Protein AF-A0A8X8APH8-F1 (afdb_monomer)

Sequence (290 aa):
MFNSGGEIKEVQYDSSTTAGYNNYQFVPSSMMKMSTVAASVGSEIKDGLRLLVKRGPKAQKLVGIWLFGSAAWVFSMVIPGGATRLTRSGLSMTDWKFTGGLPPLSDEDWLIEFEKYKQSPEYKILFIGWDNRMRGRGLGIMFALPFSYFLRKRYITVGLGAKLCGLFALGAGQASEYAQPRASPYRFAAHLTSAFVIYSGLFWTALSVVMPEPPTESLAWVRGVAKVKKLALRLDHRILAITSLTSIGALWWFTRKLDIHPAVRSMIGATVGMATLQVIVLIHGGSLHN

Organism: Populus tomentosa (NCBI:txid118781)

Structure (mmCIF, N/CA/C/O backbone):
data_AF-A0A8X8APH8-F1
#
_entry.id   AF-A0A8X8APH8-F1
#
loop_
_atom_site.group_PDB
_atom_site.id
_atom_site.type_symbol
_atom_site.label_atom_id
_atom_site.label_alt_id
_atom_site.label_comp_id
_atom_site.label_asym_id
_atom_site.label_entity_id
_atom_site.label_seq_id
_atom_site.pdbx_PDB_ins_code
_atom_site.Cartn_x
_atom_site.Cartn_y
_atom_site.Cartn_z
_atom_site.occupancy
_atom_site.B_iso_or_equiv
_atom_site.auth_seq_id
_atom_site.auth_comp_id
_atom_site.auth_asym_id
_atom_site.auth_atom_id
_atom_site.pdbx_PDB_model_num
ATOM 1 N N . MET A 1 1 ? -79.452 54.497 51.884 1.00 34.62 1 MET A N 1
ATOM 2 C CA . MET A 1 1 ? -79.625 54.173 50.452 1.00 34.62 1 MET A CA 1
ATOM 3 C C . MET A 1 1 ? -78.700 55.090 49.667 1.00 34.62 1 MET A C 1
ATOM 5 O O . MET A 1 1 ? -78.810 56.288 49.855 1.00 34.62 1 MET A O 1
ATOM 9 N N . PHE A 1 2 ? -77.775 54.501 48.902 1.00 33.50 2 PHE A N 1
ATOM 10 C CA . PHE A 1 2 ? -76.839 55.111 47.940 1.00 33.50 2 PHE A CA 1
ATOM 11 C C . PHE A 1 2 ? -76.008 56.322 48.404 1.00 33.50 2 PHE A C 1
ATOM 13 O O . PHE A 1 2 ? -76.467 57.456 48.413 1.00 33.50 2 PHE A O 1
ATOM 20 N N . ASN A 1 3 ? -74.733 56.064 48.709 1.00 29.53 3 ASN A N 1
ATOM 21 C CA . ASN A 1 3 ? -73.692 57.080 48.816 1.00 29.53 3 ASN A CA 1
ATOM 22 C C . ASN A 1 3 ? -72.511 56.659 47.936 1.00 29.53 3 ASN A C 1
ATOM 24 O O . ASN A 1 3 ? -71.911 55.622 48.201 1.00 29.53 3 ASN A O 1
ATOM 28 N N . SER A 1 4 ? -72.199 57.455 46.918 1.00 37.31 4 SER A N 1
ATOM 29 C CA . SER A 1 4 ? -70.823 57.852 46.597 1.00 37.31 4 SER A CA 1
ATOM 30 C C . SER A 1 4 ? -70.871 58.845 45.440 1.00 37.31 4 SER A C 1
ATOM 32 O O . SER A 1 4 ? -71.150 58.473 44.299 1.00 37.31 4 SER A O 1
ATOM 34 N N . GLY A 1 5 ? -70.648 60.116 45.774 1.00 37.34 5 GLY A N 1
ATOM 35 C CA . GLY A 1 5 ? -70.531 61.213 44.825 1.00 37.34 5 GLY A CA 1
ATOM 36 C C . GLY A 1 5 ? -69.345 61.029 43.884 1.00 37.34 5 GLY A C 1
ATOM 37 O O . GLY A 1 5 ? -68.276 60.567 44.282 1.00 37.34 5 GLY A O 1
ATOM 38 N N . GLY A 1 6 ? -69.563 61.395 42.626 1.00 36.97 6 GLY A N 1
ATOM 39 C CA . GLY A 1 6 ? -68.503 61.576 41.652 1.00 36.97 6 GLY A CA 1
ATOM 40 C C . GLY A 1 6 ? -68.126 63.048 41.565 1.00 36.97 6 GLY A C 1
ATOM 41 O O . GLY A 1 6 ? -68.999 63.878 41.341 1.00 36.97 6 GLY A O 1
ATOM 42 N N . GLU A 1 7 ? -66.831 63.341 41.673 1.00 34.19 7 GLU A N 1
ATOM 43 C CA . GLU A 1 7 ? -66.198 64.377 40.861 1.00 34.19 7 GLU A CA 1
ATOM 44 C C . GLU A 1 7 ? -64.702 64.057 40.638 1.00 34.19 7 GLU A C 1
ATOM 46 O O . GLU A 1 7 ? -63.960 63.685 41.543 1.00 34.19 7 GLU A O 1
ATOM 51 N N . ILE A 1 8 ? -64.348 64.142 39.358 1.00 43.09 8 ILE A N 1
ATOM 52 C CA . ILE A 1 8 ? -63.097 63.990 38.594 1.00 43.09 8 ILE A CA 1
ATOM 53 C C . ILE A 1 8 ? -61.834 64.663 39.165 1.00 43.09 8 ILE A C 1
ATOM 55 O O . ILE A 1 8 ? -61.969 65.770 39.663 1.00 43.09 8 ILE A O 1
ATOM 59 N N . LYS A 1 9 ? -60.623 64.086 38.935 1.00 34.03 9 LYS A N 1
ATOM 60 C CA . LYS A 1 9 ? -59.414 64.754 38.352 1.00 34.03 9 LYS A CA 1
ATOM 61 C C . LYS A 1 9 ? -58.365 63.765 37.778 1.00 34.03 9 LYS A C 1
ATOM 63 O O . LYS A 1 9 ? -57.998 62.798 38.429 1.00 34.03 9 LYS A O 1
ATOM 68 N N . GLU A 1 10 ? -57.942 64.082 36.547 1.00 33.34 10 GLU A N 1
ATOM 69 C CA . GLU A 1 10 ? -56.739 63.753 35.742 1.00 33.34 10 GLU A CA 1
ATOM 70 C C . GLU A 1 10 ? -55.891 62.489 36.002 1.00 33.34 10 GLU A C 1
ATOM 72 O O . GLU A 1 10 ? -55.256 62.337 37.041 1.00 33.34 10 GLU A O 1
ATOM 77 N N . VAL A 1 11 ? -55.720 61.677 34.946 1.00 41.03 11 VAL A N 1
ATOM 78 C CA . VAL A 1 11 ? -54.613 60.714 34.810 1.00 41.03 11 VAL A CA 1
ATOM 79 C C . VAL A 1 11 ? -53.738 61.137 33.626 1.00 41.03 11 VAL A C 1
ATOM 81 O O . VAL A 1 11 ? -54.198 61.213 32.487 1.00 41.03 11 VAL A O 1
ATOM 84 N N . GLN A 1 12 ? -52.480 61.447 33.934 1.00 33.56 12 GLN A N 1
ATOM 85 C CA . GLN A 1 12 ? -51.395 61.768 33.006 1.00 33.56 12 GLN A CA 1
ATOM 86 C C . GLN A 1 12 ? -50.903 60.518 32.248 1.00 33.56 12 GLN A C 1
ATOM 88 O O . GLN A 1 12 ? -50.913 59.411 32.782 1.00 33.56 12 GLN A O 1
ATOM 93 N N . TYR A 1 13 ? -50.463 60.724 31.004 1.00 38.50 13 TYR A N 1
ATOM 94 C CA . TYR A 1 13 ? -49.879 59.726 30.097 1.00 38.50 13 TYR A CA 1
ATOM 95 C C . TYR A 1 13 ? -48.492 59.241 30.562 1.00 38.50 13 TYR A C 1
ATOM 97 O O . TYR A 1 13 ? -47.654 60.069 30.908 1.00 38.50 13 TYR A O 1
ATOM 105 N N . ASP A 1 14 ? -48.197 57.942 30.415 1.00 36.31 14 ASP A N 1
ATOM 106 C CA . ASP A 1 14 ? -46.830 57.460 30.150 1.00 36.31 14 ASP A CA 1
ATOM 107 C C . ASP A 1 14 ? -46.840 56.210 29.241 1.00 36.31 14 ASP A C 1
ATOM 109 O O . ASP A 1 14 ? -47.821 55.483 29.099 1.00 36.31 14 ASP A O 1
ATOM 113 N N . SER A 1 15 ? -45.724 56.079 28.551 1.00 39.44 15 SER A N 1
ATOM 114 C CA . SER A 1 15 ? -45.388 55.573 27.239 1.00 39.44 15 SER A CA 1
ATOM 115 C C . SER A 1 15 ? -45.145 54.062 27.129 1.00 39.44 15 SER A C 1
ATOM 117 O O . SER A 1 15 ? -44.871 53.361 28.095 1.00 39.44 15 SER A O 1
ATOM 119 N N . SER A 1 16 ? -45.136 53.600 25.871 1.00 35.19 16 SER A N 1
ATOM 120 C CA . SER A 1 16 ? -44.551 52.343 25.367 1.00 35.19 16 SER A CA 1
ATOM 121 C C . SER A 1 16 ? -45.419 51.071 25.385 1.00 35.19 16 SER A C 1
ATOM 123 O O . SER A 1 16 ? -45.235 50.127 26.143 1.00 35.19 16 SER A O 1
ATOM 125 N N . THR A 1 17 ? -46.311 50.976 24.395 1.00 38.31 17 THR A N 1
ATOM 126 C CA . THR A 1 17 ? -46.760 49.683 23.857 1.00 38.31 17 THR A CA 1
ATOM 127 C C . THR A 1 17 ? -45.697 49.149 22.892 1.00 38.31 17 THR A C 1
ATOM 129 O O . THR A 1 17 ? -45.523 49.702 21.809 1.00 38.31 17 THR A O 1
ATOM 132 N N . THR A 1 18 ? -45.014 48.055 23.236 1.00 38.66 18 THR A N 1
ATOM 133 C CA . THR A 1 18 ? -44.423 47.151 22.232 1.00 38.66 18 THR A CA 1
ATOM 134 C C . THR A 1 18 ? -44.746 45.703 22.584 1.00 38.66 18 THR A C 1
ATOM 136 O O . THR A 1 18 ? -44.471 45.213 23.674 1.00 38.66 18 THR A O 1
ATOM 139 N N . ALA A 1 19 ? -45.414 45.044 21.640 1.00 37.03 19 ALA A N 1
ATOM 140 C CA . ALA A 1 19 ? -45.881 43.672 21.718 1.00 37.03 19 ALA A CA 1
ATOM 141 C C . ALA A 1 19 ? -44.716 42.672 21.625 1.00 37.03 19 ALA A C 1
ATOM 143 O O . ALA A 1 19 ? -43.900 42.752 20.708 1.00 37.03 19 ALA A O 1
ATOM 144 N N . GLY A 1 20 ? -44.675 41.691 22.530 1.00 30.83 20 GLY A N 1
ATOM 145 C CA . GLY A 1 20 ? -43.793 40.526 22.446 1.00 30.83 20 GLY A CA 1
ATOM 146 C C . GLY A 1 20 ? -44.543 39.308 21.904 1.00 30.83 20 GLY A C 1
ATOM 147 O O . GLY A 1 20 ? -45.314 38.687 22.630 1.00 30.83 20 GLY A O 1
ATOM 148 N N . TYR A 1 21 ? -44.310 38.952 20.639 1.00 31.78 21 TYR A N 1
ATOM 149 C CA . TYR A 1 21 ? -44.723 37.668 20.063 1.00 31.78 21 TYR A CA 1
ATOM 150 C C . TYR A 1 21 ? -43.621 36.622 20.295 1.00 31.78 21 TYR A C 1
ATOM 152 O O . TYR A 1 21 ? -42.528 36.729 19.740 1.00 31.78 21 TYR A O 1
ATOM 160 N N . ASN A 1 22 ? -43.911 35.590 21.089 1.00 36.56 22 ASN A N 1
ATOM 161 C CA . ASN A 1 22 ? -43.038 34.427 21.260 1.00 36.56 22 ASN A CA 1
ATOM 162 C C . ASN A 1 22 ? -43.262 33.426 20.111 1.00 36.56 22 ASN A C 1
ATOM 164 O O . ASN A 1 22 ? -44.331 32.829 20.000 1.00 36.56 22 ASN A O 1
ATOM 168 N N . ASN A 1 23 ? -42.244 33.222 19.271 1.00 33.06 23 ASN A N 1
ATOM 169 C CA . ASN A 1 23 ? -42.220 32.194 18.226 1.00 33.06 23 ASN A CA 1
ATOM 170 C C . ASN A 1 23 ? -41.757 30.845 18.802 1.00 33.06 23 ASN A C 1
ATOM 172 O O . ASN A 1 23 ? -40.567 30.651 19.048 1.00 33.06 23 ASN A O 1
ATOM 176 N N . TYR A 1 24 ? -42.669 29.882 18.949 1.00 37.66 24 TYR A N 1
ATOM 177 C CA . TYR A 1 24 ? -42.309 28.469 19.104 1.00 37.66 24 TYR A CA 1
ATOM 178 C C . TYR A 1 24 ? -42.188 27.831 17.712 1.00 37.66 24 TYR A C 1
ATOM 180 O O . TYR A 1 24 ? -43.183 27.621 17.022 1.00 37.66 24 TYR A O 1
ATOM 188 N N . GLN A 1 25 ? -40.960 27.529 17.283 1.00 38.97 25 GLN A N 1
ATOM 189 C CA . GLN A 1 25 ? -40.699 26.753 16.066 1.00 38.97 25 GLN A CA 1
ATOM 190 C C . GLN A 1 25 ? -41.175 25.303 16.249 1.00 38.97 25 GLN A C 1
ATOM 192 O O . GLN A 1 25 ? -40.620 24.546 17.044 1.00 38.97 25 GLN A O 1
ATOM 197 N N . PHE A 1 26 ? -42.192 24.906 15.484 1.00 42.78 26 PHE A N 1
ATOM 198 C CA . PHE A 1 26 ? -42.660 23.524 15.389 1.00 42.78 26 PHE A CA 1
ATOM 199 C C . PHE A 1 26 ? -41.709 22.714 14.492 1.00 42.78 26 PHE A C 1
ATOM 201 O O . PHE A 1 26 ? -41.640 22.944 13.285 1.00 42.78 26 PHE A O 1
ATOM 208 N N . VAL A 1 27 ? -40.964 21.766 15.071 1.00 49.03 27 VAL A N 1
ATOM 209 C CA . VAL A 1 27 ? -40.088 20.843 14.325 1.00 49.03 27 VAL A CA 1
ATOM 210 C C . VAL A 1 27 ? -40.805 19.491 14.161 1.00 49.03 27 VAL A C 1
ATOM 212 O O . VAL A 1 27 ? -41.162 18.882 15.171 1.00 49.03 27 VAL A O 1
ATOM 215 N N . PRO A 1 28 ? -41.016 18.972 12.934 1.00 46.53 28 PRO A N 1
ATOM 216 C CA . PRO A 1 28 ? -41.735 17.713 12.722 1.00 46.53 28 PRO A CA 1
ATOM 217 C C . PRO A 1 28 ? -40.979 16.490 13.281 1.00 46.53 28 PRO A C 1
ATOM 219 O O . PRO A 1 28 ? -39.786 16.310 13.025 1.00 46.53 28 PRO A O 1
ATOM 222 N N . SER A 1 29 ? -41.680 15.583 13.979 1.00 49.66 29 SER A N 1
ATOM 223 C CA . SER A 1 29 ? -41.105 14.387 14.634 1.00 49.66 29 SER A CA 1
ATOM 224 C C . SER A 1 29 ? -40.372 13.409 13.701 1.00 49.66 29 SER A C 1
ATOM 226 O O . SER A 1 29 ? -39.570 12.597 14.167 1.00 49.66 29 SER A O 1
ATOM 228 N N . SER A 1 30 ? -40.608 13.466 12.387 1.00 48.47 30 SER A N 1
ATOM 229 C CA . SER A 1 30 ? -39.894 12.648 11.395 1.00 48.47 30 SER A CA 1
ATOM 230 C C . SER A 1 30 ? -38.417 13.038 11.276 1.00 48.47 30 SER A C 1
ATOM 232 O O . SER A 1 30 ? -37.555 12.165 11.160 1.00 48.47 30 SER A O 1
ATOM 234 N N . MET A 1 31 ? -38.110 14.333 11.387 1.00 45.41 31 MET A N 1
ATOM 235 C CA . MET A 1 31 ? -36.746 14.858 11.308 1.00 45.41 31 MET A CA 1
ATOM 236 C C . MET A 1 31 ? -35.951 14.521 12.580 1.00 45.41 31 MET A C 1
ATOM 238 O O . MET A 1 31 ? -34.762 14.208 12.515 1.00 45.41 31 MET A O 1
ATOM 242 N N . MET A 1 32 ? -36.637 14.464 13.727 1.00 48.28 32 MET A N 1
ATOM 243 C CA . MET A 1 32 ? -36.060 14.016 14.996 1.00 48.28 32 MET A CA 1
ATOM 244 C C . MET A 1 32 ? -35.693 12.522 14.941 1.00 48.28 32 MET A C 1
ATOM 246 O O . MET A 1 32 ? -34.567 12.168 15.275 1.00 48.28 32 MET A O 1
ATOM 250 N N . LYS A 1 33 ? -36.570 11.659 14.400 1.00 42.22 33 LYS A N 1
ATOM 251 C CA . LYS A 1 33 ? -36.277 10.223 14.202 1.00 42.22 33 LYS A CA 1
ATOM 252 C C . LYS A 1 33 ? -35.110 9.974 13.241 1.00 42.22 33 LYS A C 1
ATOM 254 O O . LYS A 1 33 ? -34.275 9.122 13.532 1.00 42.22 33 LYS A O 1
ATOM 259 N N . MET A 1 34 ? -34.998 10.721 12.138 1.00 39.88 34 MET A N 1
ATOM 260 C CA . MET A 1 34 ? -33.843 10.598 11.233 1.00 39.88 34 MET A CA 1
ATOM 261 C C . MET A 1 34 ? -32.537 11.052 11.892 1.00 39.88 34 MET A C 1
ATOM 263 O O . MET A 1 34 ? -31.506 10.418 11.690 1.00 39.88 34 MET A O 1
ATOM 267 N N . SER A 1 35 ? -32.578 12.105 12.714 1.00 50.78 35 SER A N 1
ATOM 268 C CA . SER A 1 35 ? -31.416 12.563 13.482 1.00 50.78 35 SER A CA 1
ATOM 269 C C . SER A 1 35 ? -30.984 11.533 14.529 1.00 50.78 35 SER A C 1
ATOM 271 O O . SER A 1 35 ? -29.792 11.258 14.648 1.00 50.78 35 SER A O 1
ATOM 273 N N . THR A 1 36 ? -31.930 10.890 15.221 1.00 48.81 36 THR A N 1
ATOM 274 C CA . THR A 1 36 ? -31.632 9.828 16.195 1.00 48.81 36 THR A CA 1
ATOM 275 C C . THR A 1 36 ? -31.073 8.570 15.526 1.00 48.81 36 THR A C 1
ATOM 277 O O . THR A 1 36 ? -30.136 7.981 16.056 1.00 48.81 36 THR A O 1
ATOM 280 N N . VAL A 1 37 ? -31.577 8.188 14.346 1.00 53.19 37 VAL A N 1
ATOM 281 C CA . VAL A 1 37 ? -31.056 7.045 13.570 1.00 53.19 37 VAL A CA 1
ATOM 282 C C . VAL A 1 37 ? -29.684 7.357 12.960 1.00 53.19 37 VAL A C 1
ATOM 284 O O . VAL A 1 37 ? -28.780 6.531 13.025 1.00 53.19 37 VAL A O 1
ATOM 287 N N . ALA A 1 38 ? -29.467 8.560 12.425 1.00 51.75 38 ALA A N 1
ATOM 288 C CA . ALA A 1 38 ? -28.154 8.972 11.921 1.00 51.75 38 ALA A CA 1
ATOM 289 C C . ALA A 1 38 ? -27.115 9.102 13.051 1.00 51.75 38 ALA A C 1
ATOM 291 O O . ALA A 1 38 ? -25.946 8.757 12.867 1.00 51.75 38 ALA A O 1
ATOM 292 N N . ALA A 1 39 ? -27.537 9.557 14.235 1.00 50.34 39 ALA A N 1
ATOM 293 C CA . ALA A 1 39 ? -26.692 9.637 15.421 1.00 50.34 39 ALA A CA 1
ATOM 294 C C . ALA A 1 39 ? -26.377 8.254 16.012 1.00 50.34 39 ALA A C 1
ATOM 296 O O . ALA A 1 39 ? -25.235 8.036 16.412 1.00 50.34 39 ALA A O 1
ATOM 297 N N . SER A 1 40 ? -27.327 7.310 16.027 1.00 46.28 40 SER A N 1
ATOM 298 C CA . SER A 1 40 ? -27.082 5.942 16.506 1.00 46.28 40 SER A CA 1
ATOM 299 C C . SER A 1 40 ? -26.191 5.152 15.546 1.00 46.28 40 SER A C 1
ATOM 301 O O . SER A 1 40 ? -25.231 4.529 15.991 1.00 46.28 40 SER A O 1
ATOM 303 N N . VAL A 1 41 ? -26.402 5.281 14.231 1.00 52.94 41 VAL A N 1
ATOM 304 C CA . VAL A 1 41 ? -25.520 4.702 13.202 1.00 52.94 41 VAL A CA 1
ATOM 305 C C . VAL A 1 41 ? -24.117 5.317 13.281 1.00 52.94 41 VAL A C 1
ATOM 307 O O . VAL A 1 41 ? -23.115 4.605 13.226 1.00 52.94 41 VAL A O 1
ATOM 310 N N . GLY A 1 42 ? -24.018 6.633 13.488 1.00 45.81 42 GLY A N 1
ATOM 311 C CA . GLY A 1 42 ? -22.743 7.321 13.695 1.00 45.81 42 GLY A CA 1
ATOM 312 C C . GLY A 1 42 ? -22.043 6.958 15.012 1.00 45.81 42 GLY A C 1
ATOM 313 O O . GLY A 1 42 ? -20.814 7.010 15.074 1.00 45.81 42 GLY A O 1
ATOM 314 N N . SER A 1 43 ? -22.798 6.584 16.049 1.00 41.00 43 SER A N 1
ATOM 315 C CA . SER A 1 43 ? -22.280 6.127 17.345 1.00 41.00 43 SER A CA 1
ATOM 316 C C . SER A 1 43 ? -21.773 4.688 17.273 1.00 41.00 43 SER A C 1
ATOM 318 O O . SER A 1 43 ? -20.668 4.425 17.734 1.00 41.00 43 SER A O 1
ATOM 320 N N . GLU A 1 44 ? -22.499 3.778 16.619 1.00 48.44 44 GLU A N 1
ATOM 321 C CA . GLU A 1 44 ? -22.055 2.387 16.445 1.00 48.44 44 GLU A CA 1
ATOM 322 C C . GLU A 1 44 ? -20.816 2.266 15.549 1.00 48.44 44 GLU A C 1
ATOM 324 O O . GLU A 1 44 ? -19.909 1.483 15.841 1.00 48.44 44 GLU A O 1
ATOM 329 N N . ILE A 1 45 ? -20.711 3.088 14.497 1.00 51.19 45 ILE A N 1
ATOM 330 C CA . ILE A 1 45 ? -19.498 3.160 13.665 1.00 51.19 45 ILE A CA 1
ATOM 331 C C . ILE A 1 45 ? -18.297 3.650 14.493 1.00 51.19 45 ILE A C 1
ATOM 333 O O . ILE A 1 45 ? -17.180 3.164 14.306 1.00 51.19 45 ILE A O 1
ATOM 337 N N . LYS A 1 46 ? -18.515 4.583 15.431 1.00 48.53 46 LYS A N 1
ATOM 338 C CA . LYS A 1 46 ? -17.472 5.108 16.328 1.00 48.53 46 LYS A CA 1
ATOM 339 C C . LYS A 1 46 ? -17.084 4.112 17.420 1.00 48.53 46 LYS A C 1
ATOM 341 O O . LYS A 1 46 ? -15.891 3.940 17.657 1.00 48.53 46 LYS A O 1
ATOM 346 N N . ASP A 1 47 ? -18.039 3.416 18.029 1.00 45.88 47 ASP A N 1
ATOM 347 C CA . ASP A 1 47 ? -17.767 2.384 19.039 1.00 45.88 47 ASP A CA 1
ATOM 348 C C . ASP A 1 47 ? -17.118 1.130 18.429 1.00 45.88 47 ASP A C 1
ATOM 350 O O . ASP A 1 47 ? -16.202 0.553 19.018 1.00 45.88 47 ASP A O 1
ATOM 354 N N . GLY A 1 48 ? -17.473 0.769 17.191 1.00 48.53 48 GLY A N 1
ATOM 355 C CA . GLY A 1 48 ? -16.775 -0.258 16.410 1.00 48.53 48 GLY A CA 1
ATOM 356 C C . GLY A 1 48 ? -15.328 0.113 16.052 1.00 48.53 48 GLY A C 1
ATOM 357 O O . GLY A 1 48 ? -14.483 -0.776 15.896 1.00 48.53 48 GLY A O 1
ATOM 358 N N . LEU A 1 49 ? -15.024 1.416 15.974 1.00 48.69 49 LEU A N 1
ATOM 359 C CA . LEU A 1 49 ? -13.666 1.951 15.826 1.00 48.69 49 LEU A CA 1
ATOM 360 C C . LEU A 1 49 ? -12.893 1.986 17.157 1.00 48.69 49 LEU A C 1
ATOM 362 O O . LEU A 1 49 ? -11.665 1.926 17.142 1.00 48.69 49 LEU A O 1
ATOM 366 N N . ARG A 1 50 ? -13.585 2.073 18.303 1.00 52.97 50 ARG A N 1
ATOM 367 C CA . ARG A 1 50 ? -12.973 2.244 19.636 1.00 52.97 50 ARG A CA 1
ATOM 368 C C . ARG A 1 50 ? -12.278 0.997 20.182 1.00 52.97 50 ARG A C 1
ATOM 370 O O . ARG A 1 50 ? -11.431 1.118 21.059 1.00 52.97 50 ARG A O 1
ATOM 377 N N . LEU A 1 51 ? -12.562 -0.185 19.636 1.00 60.09 51 LEU A N 1
ATOM 378 C CA . LEU A 1 51 ? -11.906 -1.445 20.007 1.00 60.09 51 LEU A CA 1
ATOM 379 C C . LEU A 1 51 ? -11.589 -2.284 18.765 1.00 60.09 51 LEU A C 1
ATOM 381 O O . LEU A 1 51 ? -12.104 -3.383 18.594 1.00 60.09 51 LEU A O 1
ATOM 385 N N . LEU A 1 52 ? -10.717 -1.783 17.883 1.00 66.38 52 LEU A N 1
ATOM 386 C CA . LEU A 1 52 ? -10.268 -2.519 16.686 1.00 66.38 52 LEU A CA 1
ATOM 387 C C . LEU A 1 52 ? -9.647 -3.892 17.011 1.00 66.38 52 LEU A C 1
ATOM 389 O O . LEU A 1 52 ? -9.729 -4.825 16.205 1.00 66.38 52 LEU A O 1
ATOM 393 N N . VAL A 1 53 ? -9.058 -4.026 18.203 1.00 74.38 53 VAL A N 1
ATOM 394 C CA . VAL A 1 53 ? -8.444 -5.256 18.710 1.00 74.38 53 VAL A CA 1
ATOM 395 C C . VAL A 1 53 ? -9.059 -5.625 20.058 1.00 74.38 53 VAL A C 1
ATOM 397 O O . VAL A 1 53 ? -9.077 -4.818 20.982 1.00 74.38 53 VAL A O 1
ATOM 400 N N . LYS A 1 54 ? -9.546 -6.864 20.189 1.00 73.38 54 LYS A N 1
ATOM 401 C CA . LYS A 1 54 ? -10.370 -7.297 21.336 1.00 73.38 54 LYS A CA 1
ATOM 402 C C . LYS A 1 54 ? -9.590 -7.877 22.524 1.00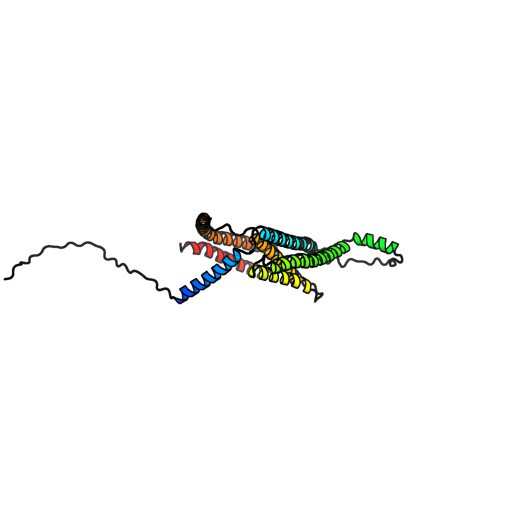 73.38 54 LYS A C 1
ATOM 404 O O . LYS A 1 54 ? -10.154 -8.036 23.597 1.00 73.38 54 LYS A O 1
ATOM 409 N N . ARG A 1 55 ? -8.317 -8.255 22.348 1.00 69.12 55 ARG A N 1
ATOM 410 C CA . ARG A 1 55 ? -7.595 -9.157 23.278 1.00 69.12 55 ARG A CA 1
ATOM 411 C C . ARG A 1 55 ? -6.477 -8.488 24.097 1.00 69.12 55 ARG A C 1
ATOM 413 O O . ARG A 1 55 ? -5.545 -9.162 24.533 1.00 69.12 55 ARG A O 1
ATOM 420 N N . GLY A 1 56 ? -6.567 -7.172 24.297 1.00 77.50 56 GLY A N 1
ATOM 421 C CA . GLY A 1 56 ? -5.659 -6.390 25.144 1.00 77.50 56 GLY A CA 1
ATOM 422 C C . GLY A 1 56 ? -4.350 -5.922 24.474 1.00 77.50 56 GLY A C 1
ATOM 423 O O . GLY A 1 56 ? -4.120 -6.190 23.288 1.00 77.50 56 GLY A O 1
ATOM 424 N N . PRO A 1 57 ? -3.456 -5.247 25.229 1.00 79.75 57 PRO A N 1
ATOM 425 C CA . PRO A 1 57 ? -2.320 -4.490 24.677 1.00 79.75 57 PRO A CA 1
ATOM 426 C C . PRO A 1 57 ? -1.291 -5.328 23.904 1.00 79.75 57 PRO A C 1
ATOM 428 O O . PRO A 1 57 ? -0.705 -4.868 22.924 1.00 79.75 57 PRO A O 1
ATOM 431 N N . LYS A 1 58 ? -1.078 -6.593 24.301 1.00 83.81 58 LYS A N 1
ATOM 432 C CA . LYS A 1 58 ? -0.149 -7.504 23.604 1.00 83.81 58 LYS A CA 1
ATOM 433 C C . LYS A 1 58 ? -0.631 -7.827 22.187 1.00 83.81 58 LYS A C 1
ATOM 435 O O . LYS A 1 58 ? 0.158 -7.778 21.247 1.00 83.81 58 LYS A O 1
ATOM 440 N N . ALA A 1 59 ? -1.921 -8.130 22.021 1.00 85.75 59 ALA A N 1
ATOM 441 C CA . ALA A 1 59 ? -2.503 -8.399 20.707 1.00 85.75 59 ALA A CA 1
ATOM 442 C C . ALA A 1 59 ? -2.482 -7.144 19.825 1.00 85.75 59 ALA A C 1
ATOM 444 O O . ALA A 1 59 ? -2.156 -7.233 18.645 1.00 85.75 59 ALA A O 1
ATOM 445 N N . GLN A 1 60 ? -2.754 -5.979 20.416 1.00 87.12 60 GLN A N 1
ATOM 446 C CA . GLN A 1 60 ? -2.696 -4.688 19.734 1.00 87.12 60 GLN A CA 1
ATOM 447 C C . GLN A 1 60 ? -1.289 -4.391 19.199 1.00 87.12 60 GLN A C 1
ATOM 449 O O . GLN A 1 60 ? -1.142 -4.057 18.025 1.00 87.12 60 GLN A O 1
ATOM 454 N N . LYS A 1 61 ? -0.246 -4.609 20.013 1.00 87.44 61 LYS A N 1
ATOM 455 C CA . LYS A 1 61 ? 1.154 -4.461 19.586 1.00 87.44 61 LYS A CA 1
ATOM 456 C C . LYS A 1 61 ? 1.509 -5.408 18.435 1.00 87.44 61 LYS A C 1
ATOM 458 O O . LYS A 1 61 ? 2.119 -4.971 17.464 1.00 87.44 61 LYS A O 1
ATOM 463 N N . LEU A 1 62 ? 1.111 -6.681 18.517 1.00 91.62 62 LEU A N 1
ATOM 464 C CA . LEU A 1 62 ? 1.384 -7.668 17.462 1.00 91.62 62 LEU A CA 1
ATOM 465 C C . LEU A 1 62 ? 0.699 -7.307 16.137 1.00 91.62 62 LEU A C 1
ATOM 467 O O . LEU A 1 62 ? 1.345 -7.338 15.092 1.00 91.62 62 LEU A O 1
ATOM 471 N N . VAL A 1 63 ? -0.584 -6.933 16.181 1.00 91.69 63 VAL A N 1
ATOM 472 C CA . VAL A 1 63 ? -1.338 -6.503 14.991 1.00 91.69 63 VAL A CA 1
ATOM 473 C C . VAL A 1 63 ? -0.747 -5.210 14.423 1.00 91.69 63 VAL A C 1
ATOM 475 O O . VAL A 1 63 ? -0.579 -5.106 13.213 1.00 91.69 63 VAL A O 1
ATOM 478 N N . GLY A 1 64 ? -0.366 -4.255 15.275 1.00 91.12 64 GLY A N 1
ATOM 479 C CA . GLY A 1 64 ? 0.285 -3.012 14.859 1.00 91.12 64 GLY A CA 1
ATOM 480 C C . GLY A 1 64 ? 1.616 -3.246 14.138 1.00 91.12 64 GLY A C 1
ATOM 481 O O . GLY A 1 64 ? 1.792 -2.755 13.026 1.00 91.12 64 GLY A O 1
ATOM 482 N N . ILE A 1 65 ? 2.526 -4.039 14.722 1.00 93.56 65 ILE A N 1
ATOM 483 C CA . ILE A 1 65 ? 3.819 -4.393 14.099 1.00 93.56 65 ILE A CA 1
ATOM 484 C C . ILE A 1 65 ? 3.596 -5.082 12.752 1.00 93.56 65 ILE A C 1
ATOM 486 O O . ILE A 1 65 ? 4.251 -4.747 11.770 1.00 93.56 65 ILE A O 1
ATOM 490 N N . TRP A 1 66 ? 2.648 -6.017 12.693 1.00 95.81 66 TRP A N 1
ATOM 491 C CA . TRP A 1 66 ? 2.302 -6.717 11.462 1.00 95.81 66 TRP A CA 1
ATOM 492 C C . TRP A 1 66 ? 1.796 -5.766 10.363 1.00 95.81 66 TRP A C 1
ATOM 494 O O . TRP A 1 66 ? 2.260 -5.843 9.222 1.00 95.81 66 TRP A O 1
ATOM 504 N N . LEU A 1 67 ? 0.885 -4.845 10.695 1.00 94.88 67 LEU A N 1
ATOM 505 C CA . LEU A 1 67 ? 0.339 -3.879 9.738 1.00 94.88 67 LEU A CA 1
ATOM 506 C C . LEU A 1 67 ? 1.391 -2.861 9.278 1.00 94.88 67 LEU A C 1
ATOM 508 O O . LEU A 1 67 ? 1.471 -2.583 8.082 1.00 94.88 67 LEU A O 1
ATOM 512 N N . PHE A 1 68 ? 2.230 -2.349 10.185 1.00 95.56 68 PHE A N 1
ATOM 513 C CA . PHE A 1 68 ? 3.345 -1.471 9.814 1.00 95.56 68 PHE A CA 1
ATOM 514 C C . PHE A 1 68 ? 4.386 -2.194 8.960 1.00 95.56 68 PHE A C 1
ATOM 516 O O . PHE A 1 68 ? 4.839 -1.633 7.965 1.00 95.56 68 PHE A O 1
ATOM 523 N N . GLY A 1 69 ? 4.718 -3.444 9.291 1.00 96.19 69 GLY A N 1
ATOM 524 C CA . GLY A 1 69 ? 5.598 -4.279 8.472 1.00 96.19 69 GLY A CA 1
ATOM 525 C C . GLY A 1 69 ? 5.035 -4.492 7.066 1.00 96.19 69 GLY A C 1
ATOM 526 O O . GLY A 1 69 ? 5.754 -4.331 6.083 1.00 96.19 69 GLY A O 1
ATOM 527 N N . SER A 1 70 ? 3.728 -4.748 6.960 1.00 95.94 70 SER A N 1
ATOM 528 C CA . SER A 1 70 ? 3.037 -4.877 5.670 1.00 95.94 70 SER A CA 1
ATOM 529 C C . SER A 1 70 ? 3.068 -3.566 4.872 1.00 95.94 70 SER A C 1
ATOM 531 O O . SER A 1 70 ? 3.368 -3.575 3.681 1.00 95.94 70 SER A O 1
ATOM 533 N N . ALA A 1 71 ? 2.813 -2.423 5.519 1.00 95.75 71 ALA A N 1
ATOM 534 C CA . ALA A 1 71 ? 2.864 -1.110 4.874 1.00 95.75 71 ALA A CA 1
ATOM 535 C C . ALA A 1 71 ? 4.283 -0.752 4.393 1.00 95.75 71 ALA A C 1
ATOM 537 O O . ALA A 1 71 ? 4.449 -0.272 3.272 1.00 95.75 71 ALA A O 1
ATOM 538 N N . ALA A 1 72 ? 5.309 -1.027 5.204 1.00 95.69 72 ALA A N 1
ATOM 539 C CA . ALA A 1 72 ? 6.707 -0.817 4.835 1.00 95.69 72 ALA A CA 1
ATOM 540 C C . ALA A 1 72 ? 7.128 -1.696 3.645 1.00 95.69 72 ALA A C 1
ATOM 542 O O . ALA A 1 72 ? 7.842 -1.231 2.758 1.00 95.69 72 ALA A O 1
ATOM 543 N N . TRP A 1 73 ? 6.641 -2.938 3.583 1.00 95.25 73 TRP A N 1
ATOM 544 C CA . TRP A 1 73 ? 6.885 -3.833 2.452 1.00 95.25 73 TRP A CA 1
ATOM 545 C C . TRP A 1 73 ? 6.223 -3.339 1.160 1.00 95.25 73 TRP A C 1
ATOM 547 O O . TRP A 1 73 ? 6.844 -3.353 0.102 1.00 95.25 73 TRP A O 1
ATOM 557 N N . VAL A 1 74 ? 4.982 -2.844 1.226 1.00 94.06 74 VAL A N 1
ATOM 558 C CA . VAL A 1 74 ? 4.335 -2.214 0.058 1.00 94.06 74 VAL A CA 1
ATOM 559 C C . VAL A 1 74 ? 5.141 -0.999 -0.403 1.00 94.06 74 VAL A C 1
ATOM 561 O O . VAL A 1 74 ? 5.419 -0.851 -1.590 1.00 94.06 74 VAL A O 1
ATOM 564 N N . PHE A 1 75 ? 5.571 -0.149 0.531 1.00 92.94 75 PHE A N 1
ATOM 565 C CA . PHE A 1 75 ? 6.370 1.034 0.219 1.00 92.94 75 PHE A CA 1
ATOM 566 C C . PHE A 1 75 ? 7.707 0.686 -0.457 1.00 92.94 75 PHE A C 1
ATOM 568 O O . PHE A 1 75 ? 8.085 1.328 -1.440 1.00 92.94 75 PHE A O 1
ATOM 575 N N . SER A 1 76 ? 8.388 -0.373 -0.003 1.00 92.56 76 SER A N 1
ATOM 576 C CA . SER A 1 76 ? 9.648 -0.827 -0.609 1.00 92.56 76 SER A CA 1
ATOM 577 C C . SER A 1 76 ? 9.479 -1.352 -2.038 1.00 92.56 76 SER A C 1
ATOM 579 O O . SER A 1 76 ? 10.419 -1.275 -2.824 1.00 92.56 76 SER A O 1
ATOM 581 N N . MET A 1 77 ? 8.290 -1.834 -2.411 1.00 90.31 77 MET A N 1
ATOM 582 C CA . MET A 1 77 ? 7.979 -2.214 -3.792 1.00 90.31 77 MET A CA 1
ATOM 583 C C . MET A 1 77 ? 7.737 -0.994 -4.694 1.00 90.31 77 MET A C 1
ATOM 585 O O . MET A 1 77 ? 8.116 -1.004 -5.867 1.00 90.31 77 MET A O 1
ATOM 589 N N . VAL A 1 78 ? 7.145 0.075 -4.152 1.00 90.19 78 VAL A N 1
ATOM 590 C CA . VAL A 1 78 ? 6.812 1.288 -4.919 1.00 90.19 78 VAL A CA 1
ATOM 591 C C . VAL A 1 78 ? 8.067 2.072 -5.316 1.00 90.19 78 VAL A C 1
ATOM 593 O O . VAL A 1 78 ? 8.136 2.547 -6.451 1.00 90.19 78 VAL A O 1
ATOM 596 N N . ILE A 1 79 ? 9.079 2.178 -4.442 1.00 88.44 79 ILE A N 1
ATOM 597 C CA . ILE A 1 79 ? 10.278 2.998 -4.712 1.00 88.44 79 ILE A CA 1
ATOM 598 C C . ILE A 1 79 ? 11.038 2.536 -5.973 1.00 88.44 79 ILE A C 1
ATOM 600 O O . ILE A 1 79 ? 11.198 3.349 -6.889 1.00 88.44 79 ILE A O 1
ATOM 604 N N . PRO A 1 80 ? 11.494 1.269 -6.094 1.00 83.50 80 PRO A N 1
ATOM 605 C CA . PRO A 1 80 ? 12.285 0.844 -7.249 1.00 83.50 80 PRO A CA 1
ATOM 606 C C . PRO A 1 80 ? 11.457 0.820 -8.538 1.00 83.50 80 PRO A C 1
ATOM 608 O O . PRO A 1 80 ? 11.966 1.161 -9.608 1.00 83.50 80 PRO A O 1
ATOM 611 N N . GLY A 1 81 ? 10.168 0.470 -8.441 1.00 76.31 81 GLY A N 1
ATOM 612 C CA . GLY A 1 81 ? 9.240 0.492 -9.574 1.00 76.31 81 GLY A CA 1
ATOM 613 C C . GLY A 1 81 ? 9.011 1.907 -10.117 1.00 76.31 81 GLY A C 1
ATOM 614 O O . GLY A 1 81 ? 9.087 2.126 -11.329 1.00 76.31 81 GLY A O 1
ATOM 615 N N . GLY A 1 82 ? 8.804 2.880 -9.225 1.00 77.88 82 GLY A N 1
ATOM 616 C CA . GLY A 1 82 ? 8.677 4.297 -9.573 1.00 77.88 82 GLY A CA 1
ATOM 617 C C . GLY A 1 82 ? 9.960 4.868 -10.178 1.00 77.88 82 GLY A C 1
ATOM 618 O O . GLY A 1 82 ? 9.915 5.488 -11.241 1.00 77.88 82 GLY A O 1
ATOM 619 N N . ALA A 1 83 ? 11.114 4.594 -9.562 1.00 77.44 83 ALA A N 1
ATOM 620 C CA . ALA A 1 83 ? 12.414 5.056 -10.052 1.00 77.44 83 ALA A CA 1
ATOM 621 C C . ALA A 1 83 ? 12.724 4.551 -11.475 1.00 77.44 83 ALA A C 1
ATOM 623 O O . ALA A 1 83 ? 13.163 5.321 -12.332 1.00 77.44 83 ALA A O 1
ATOM 624 N N . THR A 1 84 ? 12.431 3.281 -11.763 1.00 71.00 84 THR A N 1
ATOM 625 C CA . THR A 1 84 ? 12.653 2.671 -13.091 1.00 71.00 84 THR A CA 1
ATOM 626 C C . THR A 1 84 ? 11.745 3.286 -14.166 1.00 71.00 84 THR A C 1
ATOM 628 O O . THR A 1 84 ? 12.140 3.449 -15.318 1.00 71.00 84 THR A O 1
ATOM 631 N N . ARG A 1 85 ? 10.526 3.697 -13.795 1.00 69.75 85 ARG A N 1
ATOM 632 C CA . ARG A 1 85 ? 9.575 4.366 -14.698 1.00 69.75 85 ARG A CA 1
ATOM 633 C C . ARG A 1 85 ? 9.947 5.818 -15.004 1.00 69.75 85 ARG A C 1
ATOM 635 O O . ARG A 1 85 ? 9.795 6.245 -16.146 1.00 69.75 85 ARG A O 1
ATOM 642 N N . LEU A 1 86 ? 10.425 6.564 -14.007 1.00 68.38 86 LEU A N 1
ATOM 643 C CA . LEU A 1 86 ? 10.800 7.976 -14.155 1.00 68.38 86 LEU A CA 1
ATOM 644 C C . LEU A 1 86 ? 12.114 8.160 -14.925 1.00 68.38 86 LEU A C 1
ATOM 646 O O . LEU A 1 86 ? 12.277 9.152 -15.628 1.00 68.38 86 LEU A O 1
ATOM 650 N N . THR A 1 87 ? 13.027 7.190 -14.848 1.00 62.25 87 THR A N 1
ATOM 651 C CA . THR A 1 87 ? 14.355 7.269 -15.483 1.00 62.25 87 THR A CA 1
ATOM 652 C C . THR A 1 87 ? 14.370 6.917 -16.976 1.00 62.25 87 THR A C 1
ATOM 654 O O . THR A 1 87 ? 15.449 6.842 -17.552 1.00 62.25 87 THR A O 1
ATOM 657 N N . ARG A 1 88 ? 13.209 6.695 -17.626 1.00 55.12 88 ARG A N 1
ATOM 658 C CA . ARG A 1 88 ? 13.062 6.264 -19.044 1.00 55.12 88 ARG A CA 1
ATOM 659 C C . ARG A 1 88 ? 13.882 5.026 -19.459 1.00 55.12 88 ARG A C 1
ATOM 661 O O . ARG A 1 88 ? 13.790 4.614 -20.609 1.00 55.12 88 ARG A O 1
ATOM 668 N N . SER A 1 89 ? 14.590 4.377 -18.539 1.00 52.84 89 SER A N 1
ATOM 669 C CA . SER A 1 89 ? 15.408 3.183 -18.780 1.00 52.84 89 SER A CA 1
ATOM 670 C C . SER A 1 89 ? 14.574 1.990 -19.260 1.00 52.84 89 SER A C 1
ATOM 672 O O . SER A 1 89 ? 15.065 1.153 -19.998 1.00 52.84 89 SER A O 1
ATOM 674 N N . GLY A 1 90 ? 13.268 1.962 -18.969 1.00 50.41 90 GLY A N 1
ATOM 675 C CA . GLY A 1 90 ? 12.341 0.982 -19.549 1.00 50.41 90 GLY A CA 1
ATOM 676 C C . GLY A 1 90 ? 12.118 1.088 -21.070 1.00 50.41 90 GLY A C 1
ATOM 677 O O . GLY A 1 90 ? 11.500 0.187 -21.631 1.00 50.41 90 GLY A O 1
ATOM 678 N N . LEU A 1 91 ? 12.577 2.162 -21.732 1.00 47.94 91 LEU A N 1
ATOM 679 C CA . LEU A 1 91 ? 12.515 2.342 -23.193 1.00 47.94 91 LEU A CA 1
ATOM 680 C C . LEU A 1 91 ? 13.831 1.998 -23.914 1.00 47.94 91 LEU A C 1
ATOM 682 O O . LEU A 1 91 ? 13.807 1.932 -25.136 1.00 47.94 91 LEU A O 1
ATOM 686 N N . SER A 1 92 ? 14.943 1.727 -23.213 1.00 47.56 92 SER A N 1
ATOM 687 C CA . SER A 1 92 ? 16.201 1.297 -23.863 1.00 47.56 92 SER A CA 1
ATOM 688 C C . SER A 1 92 ? 16.183 -0.169 -24.324 1.00 47.56 92 SER A C 1
ATOM 690 O O . SER A 1 92 ? 17.177 -0.676 -24.826 1.00 47.56 92 SER A O 1
ATOM 692 N N . MET A 1 93 ? 15.026 -0.838 -24.215 1.00 43.91 93 MET A N 1
ATOM 693 C CA . MET A 1 93 ? 14.751 -2.220 -24.639 1.00 43.91 93 MET A CA 1
ATOM 694 C C . MET A 1 93 ? 15.035 -2.496 -26.133 1.00 43.91 93 MET A C 1
ATOM 696 O O . MET A 1 93 ? 14.929 -3.637 -26.571 1.00 43.91 93 MET A O 1
ATOM 700 N N . THR A 1 94 ? 15.339 -1.476 -26.940 1.00 43.09 94 THR A N 1
ATOM 701 C CA . THR A 1 94 ? 15.471 -1.586 -28.402 1.00 43.09 94 THR A CA 1
ATOM 702 C C . THR A 1 94 ? 16.905 -1.589 -28.928 1.00 43.09 94 THR A C 1
ATOM 704 O O . THR A 1 94 ? 17.082 -1.885 -30.106 1.00 43.09 94 THR A O 1
ATOM 707 N N . ASP A 1 95 ? 17.920 -1.323 -28.100 1.00 43.75 95 ASP A N 1
ATOM 708 C CA . ASP A 1 95 ? 19.313 -1.202 -28.570 1.00 43.75 95 ASP A CA 1
ATOM 709 C C . ASP A 1 95 ? 20.145 -2.485 -28.385 1.00 43.75 95 ASP A C 1
ATOM 711 O O . ASP A 1 95 ? 21.375 -2.449 -28.361 1.00 43.75 95 ASP A O 1
ATOM 715 N N . TRP A 1 96 ? 19.501 -3.654 -28.306 1.00 48.19 96 TRP A N 1
ATOM 716 C CA . TRP A 1 96 ? 20.226 -4.918 -28.430 1.00 48.19 96 TRP A CA 1
ATOM 717 C C . TRP A 1 96 ? 20.583 -5.166 -29.898 1.00 48.19 96 TRP A C 1
ATOM 719 O O . TRP A 1 96 ? 19.745 -5.567 -30.710 1.00 48.19 96 TRP A O 1
ATOM 729 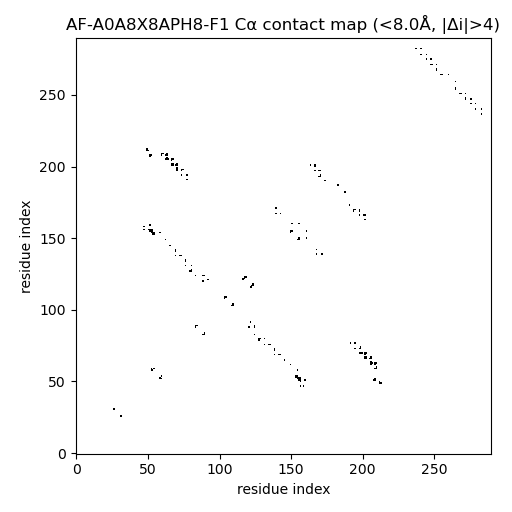N N . LYS A 1 97 ? 21.860 -4.982 -30.236 1.00 48.84 97 LYS A N 1
ATOM 730 C CA . LYS A 1 97 ? 22.454 -5.643 -31.395 1.00 48.84 97 LYS A CA 1
ATOM 731 C C . LYS A 1 97 ? 23.006 -6.971 -30.907 1.00 48.84 97 LYS A C 1
ATOM 733 O O . LYS A 1 97 ? 23.976 -6.984 -30.159 1.00 48.84 97 LYS A O 1
ATOM 738 N N . PHE A 1 98 ? 22.419 -8.076 -31.366 1.00 49.44 98 PHE A N 1
ATOM 739 C CA . PHE A 1 98 ? 23.137 -9.345 -31.428 1.00 49.44 98 PHE A CA 1
ATOM 740 C C . PHE A 1 98 ? 24.309 -9.063 -32.367 1.00 49.44 98 PHE A C 1
ATOM 742 O O . PHE A 1 98 ? 24.139 -9.033 -33.586 1.00 49.44 98 PHE A O 1
ATOM 749 N N . THR A 1 99 ? 25.447 -8.646 -31.814 1.00 49.97 99 THR A N 1
ATOM 750 C CA . THR A 1 99 ? 26.681 -8.447 -32.567 1.00 49.97 99 THR A CA 1
ATOM 751 C C . THR A 1 99 ? 26.852 -9.705 -33.396 1.00 49.97 99 THR A C 1
ATOM 753 O O . THR A 1 99 ? 26.895 -10.786 -32.823 1.00 49.97 99 THR A O 1
ATOM 756 N N . GLY A 1 100 ? 26.833 -9.572 -34.726 1.00 50.44 100 GLY A N 1
ATOM 757 C CA . GLY A 1 100 ? 26.775 -10.673 -35.696 1.00 50.44 100 GLY A CA 1
ATOM 758 C C . GLY A 1 100 ? 28.025 -11.557 -35.738 1.00 50.44 100 GLY A C 1
ATOM 759 O O . GLY A 1 100 ? 28.447 -11.962 -36.815 1.00 50.44 100 GLY A O 1
ATOM 760 N N . GLY A 1 101 ? 28.646 -11.806 -34.587 1.00 67.31 101 GLY A N 1
ATOM 761 C CA . GLY A 1 101 ? 29.598 -12.877 -34.371 1.00 67.31 101 GLY A CA 1
ATOM 762 C C . GLY A 1 101 ? 28.883 -14.211 -34.168 1.00 67.31 101 GLY A C 1
ATOM 763 O O . GLY A 1 101 ? 27.674 -14.274 -33.934 1.00 67.31 101 GLY A O 1
ATOM 764 N N . LEU A 1 102 ? 29.657 -15.287 -34.290 1.00 62.25 102 LEU A N 1
ATOM 765 C CA . LEU A 1 102 ? 29.192 -16.647 -34.043 1.00 62.25 102 LEU A CA 1
ATOM 766 C C . LEU A 1 102 ? 28.614 -16.756 -32.620 1.00 62.25 102 LEU A C 1
ATOM 768 O O . LEU A 1 102 ? 29.204 -16.196 -31.692 1.00 62.25 102 LEU A O 1
ATOM 772 N N . PRO A 1 103 ? 27.478 -17.454 -32.433 1.00 70.62 103 PRO A N 1
ATOM 773 C CA . PRO A 1 103 ? 26.952 -17.707 -31.100 1.00 70.62 103 PRO A CA 1
ATOM 774 C C . PRO A 1 103 ? 27.997 -18.471 -30.272 1.00 70.62 103 PRO A C 1
ATOM 776 O O . PRO A 1 103 ? 28.736 -19.273 -30.847 1.00 70.62 103 PRO A O 1
ATOM 779 N N . PRO A 1 104 ? 28.063 -18.250 -28.948 1.00 76.69 104 PRO A N 1
ATOM 780 C CA . PRO A 1 104 ? 28.961 -19.006 -28.087 1.00 76.69 104 PRO A CA 1
ATOM 781 C C . PRO A 1 104 ? 28.703 -20.510 -28.259 1.00 76.69 104 PRO A C 1
ATOM 783 O O . PRO A 1 104 ? 27.566 -20.974 -28.140 1.00 76.69 104 PRO A O 1
ATOM 786 N N . LEU A 1 105 ? 29.755 -21.254 -28.613 1.00 81.44 105 LEU A N 1
ATOM 787 C CA . LEU A 1 105 ? 29.683 -22.689 -28.917 1.00 81.44 105 LEU A CA 1
ATOM 788 C C . LEU A 1 105 ? 30.111 -23.562 -27.726 1.00 81.44 105 LEU A C 1
ATOM 790 O O . LEU A 1 105 ? 29.903 -24.772 -27.767 1.00 81.44 105 LEU A O 1
ATOM 794 N N . SER A 1 106 ? 30.690 -22.956 -26.684 1.00 87.75 106 SER A N 1
ATOM 795 C CA . SER A 1 106 ? 31.120 -23.613 -25.445 1.00 87.75 106 SER A CA 1
ATOM 796 C C . SER A 1 106 ? 30.427 -23.017 -24.214 1.00 87.75 106 SER A C 1
ATOM 798 O O . SER A 1 106 ? 29.972 -21.869 -24.238 1.00 87.75 106 SER A O 1
ATOM 800 N N . ASP A 1 107 ? 30.356 -23.792 -23.130 1.00 87.94 107 ASP A N 1
ATOM 801 C CA . ASP A 1 107 ? 29.771 -23.353 -21.858 1.00 87.94 107 ASP A CA 1
ATOM 802 C C . ASP A 1 107 ? 30.598 -22.229 -21.206 1.00 87.94 107 ASP A C 1
ATOM 804 O O . ASP A 1 107 ? 30.033 -21.282 -20.652 1.00 87.94 107 ASP A O 1
ATOM 808 N N . GLU A 1 108 ? 31.930 -22.269 -21.327 1.00 86.94 108 GLU A N 1
ATOM 809 C CA . GLU A 1 108 ? 32.819 -21.183 -20.898 1.00 86.94 108 GLU A CA 1
ATOM 810 C C . GLU A 1 108 ? 32.538 -19.865 -21.636 1.00 86.94 108 GLU A C 1
ATOM 812 O O . GLU A 1 108 ? 32.460 -18.812 -20.995 1.00 86.94 108 GLU A O 1
ATOM 817 N N . ASP A 1 109 ? 32.326 -19.902 -22.956 1.00 80.62 109 ASP A N 1
ATOM 818 C CA . ASP A 1 109 ? 31.991 -18.697 -23.726 1.00 80.62 109 ASP A CA 1
ATOM 819 C C . ASP A 1 109 ? 30.620 -18.139 -23.310 1.00 80.62 109 ASP A C 1
ATOM 821 O O . ASP A 1 109 ? 30.447 -16.920 -23.198 1.00 80.62 109 ASP A O 1
ATOM 825 N N . TRP A 1 110 ? 29.655 -19.020 -23.013 1.00 83.62 110 TRP A N 1
ATOM 826 C CA . TRP A 1 110 ? 28.350 -18.632 -22.469 1.00 83.62 110 TRP A CA 1
ATOM 827 C C . TRP A 1 110 ? 28.463 -17.961 -21.100 1.00 83.62 110 TRP A C 1
ATOM 829 O O . TRP A 1 110 ? 27.780 -16.963 -20.857 1.00 83.62 110 TRP A O 1
ATOM 839 N N . LEU A 1 111 ? 29.323 -18.465 -20.212 1.00 86.44 111 LEU A N 1
ATOM 840 C CA . LEU A 1 111 ? 29.561 -17.855 -18.903 1.00 86.44 111 LEU A CA 1
ATOM 841 C C . LEU A 1 111 ? 30.171 -16.460 -19.039 1.00 86.44 111 LEU A C 1
ATOM 843 O O . LEU A 1 111 ? 29.701 -15.523 -18.393 1.00 86.44 111 LEU A O 1
ATOM 847 N N . ILE A 1 112 ? 31.170 -16.300 -19.909 1.00 82.69 112 ILE A N 1
ATOM 848 C CA . ILE A 1 112 ? 31.812 -15.005 -20.167 1.00 82.69 112 ILE A CA 1
ATOM 849 C C . ILE A 1 112 ? 30.789 -13.998 -20.702 1.00 82.69 112 ILE A C 1
ATOM 851 O O . ILE A 1 112 ? 30.728 -12.859 -20.228 1.00 82.69 112 ILE A O 1
ATOM 855 N N . GLU A 1 113 ? 29.962 -14.404 -21.664 1.00 80.38 113 GLU A N 1
ATOM 856 C CA . GLU A 1 113 ? 28.951 -13.525 -22.249 1.00 80.38 113 GLU A CA 1
ATOM 857 C C . GLU A 1 113 ? 27.819 -13.20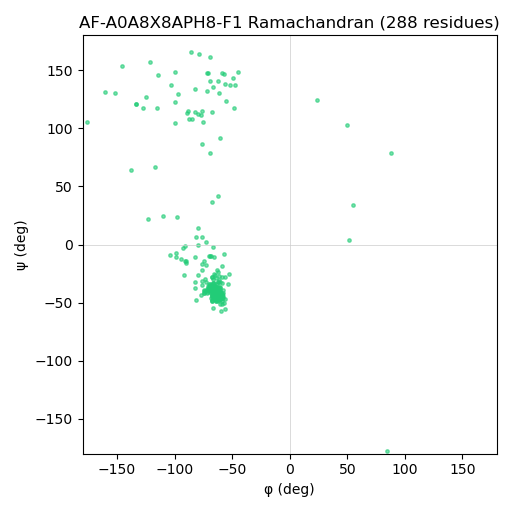7 -21.258 1.00 80.38 113 GLU A C 1
ATOM 859 O O . GLU A 1 113 ? 27.335 -12.074 -21.206 1.00 80.38 113 GLU A O 1
ATOM 864 N N . PHE A 1 114 ? 27.452 -14.152 -20.387 1.00 84.25 114 PHE A N 1
ATOM 865 C CA . PHE A 1 114 ? 26.490 -13.917 -19.311 1.00 84.25 114 PHE A CA 1
ATOM 866 C C . PHE A 1 114 ? 27.028 -12.969 -18.229 1.00 84.25 114 PHE A C 1
ATOM 868 O O . PHE A 1 114 ? 26.288 -12.106 -17.753 1.00 84.25 114 PHE A O 1
ATOM 875 N N . GLU A 1 115 ? 28.304 -13.071 -17.851 1.00 86.44 115 GLU A N 1
ATOM 876 C CA . GLU A 1 115 ? 28.926 -12.134 -16.905 1.00 86.44 115 GLU A CA 1
ATOM 877 C C . GLU A 1 115 ? 28.981 -10.709 -17.470 1.00 86.44 115 GLU A C 1
ATOM 879 O O . GLU A 1 115 ? 28.680 -9.750 -16.752 1.00 86.44 115 GLU A O 1
ATOM 884 N N . LYS A 1 116 ? 29.255 -10.550 -18.772 1.00 80.00 116 LYS A N 1
ATOM 885 C CA . LYS A 1 116 ? 29.102 -9.250 -19.451 1.00 80.00 116 LYS A CA 1
ATOM 886 C C . LYS A 1 116 ? 27.647 -8.786 -19.432 1.00 80.00 116 LYS A C 1
ATOM 888 O O . LYS A 1 116 ? 27.368 -7.631 -19.107 1.00 80.00 116 LYS A O 1
ATOM 893 N N . TYR A 1 117 ? 26.706 -9.686 -19.719 1.00 78.19 117 TYR A N 1
ATOM 894 C CA . TYR A 1 117 ? 25.280 -9.377 -19.704 1.00 78.19 117 TYR A CA 1
ATOM 895 C C . TYR A 1 117 ? 24.791 -8.917 -18.324 1.00 78.19 117 TYR A C 1
ATOM 897 O O . TYR A 1 117 ? 24.005 -7.975 -18.249 1.00 78.19 117 TYR A O 1
ATOM 905 N N . LYS A 1 118 ? 25.286 -9.485 -17.218 1.00 81.12 118 LYS A N 1
ATOM 906 C CA . LYS A 1 118 ? 24.935 -9.037 -15.854 1.00 81.12 118 LYS A CA 1
ATOM 907 C C . LYS A 1 118 ? 25.267 -7.570 -15.582 1.00 81.12 118 LYS A C 1
ATOM 909 O O . LYS A 1 118 ? 24.617 -6.943 -14.746 1.00 81.12 118 LYS A O 1
ATOM 914 N N . GLN A 1 119 ? 26.274 -7.028 -16.262 1.00 81.69 119 GLN A N 1
ATOM 915 C CA . GLN A 1 119 ? 26.691 -5.632 -16.117 1.00 81.69 119 GLN A CA 1
ATOM 916 C C . GLN A 1 119 ? 25.831 -4.675 -16.954 1.00 81.69 119 GLN A C 1
ATOM 918 O O . GLN A 1 119 ? 25.896 -3.459 -16.767 1.00 81.69 119 GLN A O 1
ATOM 923 N N . SER A 1 120 ? 25.003 -5.212 -17.852 1.00 78.69 120 SER A N 1
ATOM 924 C CA . SER A 1 120 ? 24.133 -4.428 -18.719 1.00 78.69 120 SER A CA 1
ATOM 925 C C . SER A 1 120 ? 22.963 -3.782 -17.950 1.00 78.69 120 SER A C 1
ATOM 927 O O . SER A 1 120 ? 22.447 -4.346 -16.971 1.00 78.69 120 SER A O 1
ATOM 929 N N . PRO A 1 121 ? 22.496 -2.594 -18.375 1.00 77.12 121 PRO A N 1
ATOM 930 C CA . PRO A 1 121 ? 21.291 -1.984 -17.816 1.00 77.12 121 PRO A CA 1
ATOM 931 C C . PRO A 1 121 ? 20.033 -2.847 -18.034 1.00 77.12 121 PRO A C 1
ATOM 933 O O . PRO A 1 121 ? 19.120 -2.813 -17.202 1.00 77.12 121 PRO A O 1
ATOM 936 N N . GLU A 1 122 ? 19.993 -3.671 -19.082 1.00 75.69 122 GLU A N 1
ATOM 937 C CA . GLU A 1 122 ? 18.898 -4.594 -19.393 1.00 75.69 122 GLU A CA 1
ATOM 938 C C . GLU A 1 122 ? 18.749 -5.665 -18.309 1.00 75.69 122 GLU A C 1
ATOM 940 O O . GLU A 1 122 ? 17.641 -5.883 -17.800 1.00 75.69 122 GLU A O 1
ATOM 945 N N . TYR A 1 123 ? 19.862 -6.280 -17.888 1.00 82.94 123 TYR A N 1
ATOM 946 C CA . TYR A 1 123 ? 19.861 -7.248 -16.789 1.00 82.94 123 TYR A CA 1
ATOM 947 C C . TYR A 1 123 ? 19.308 -6.625 -15.505 1.00 82.94 123 TYR A C 1
ATOM 949 O O . TYR A 1 123 ? 18.481 -7.230 -14.819 1.00 82.94 123 TYR A O 1
ATOM 957 N N . LYS A 1 124 ? 19.686 -5.375 -15.209 1.00 81.44 124 LYS A N 1
ATOM 958 C CA . LYS A 1 124 ? 19.186 -4.651 -14.034 1.00 81.44 124 LYS A CA 1
ATOM 959 C C . LYS A 1 124 ? 17.667 -4.451 -14.079 1.00 81.44 124 LYS A C 1
ATOM 961 O O . LYS A 1 124 ? 17.005 -4.649 -13.061 1.00 81.44 124 LYS A O 1
ATOM 966 N N . ILE A 1 125 ? 17.095 -4.094 -15.230 1.00 79.00 125 ILE A N 1
ATOM 967 C CA . ILE A 1 125 ? 15.640 -3.913 -15.387 1.00 79.00 125 ILE A CA 1
ATOM 968 C C . ILE A 1 125 ? 14.902 -5.249 -15.241 1.00 79.00 125 ILE A C 1
ATOM 970 O O . ILE A 1 125 ? 13.889 -5.316 -14.536 1.00 79.00 125 ILE A O 1
ATOM 974 N N . LEU A 1 126 ? 15.415 -6.319 -15.860 1.00 81.00 126 LEU A N 1
ATOM 975 C CA . LEU A 1 126 ? 14.849 -7.663 -15.721 1.00 81.00 126 LEU A CA 1
ATOM 976 C C . LEU A 1 126 ? 14.892 -8.142 -14.269 1.00 81.00 126 LEU A C 1
ATOM 978 O O . LEU A 1 126 ? 13.881 -8.634 -13.760 1.00 81.00 126 LEU A O 1
ATOM 982 N N . PHE A 1 127 ? 16.023 -7.945 -13.590 1.00 85.25 127 PHE A N 1
ATOM 983 C CA . PHE A 1 127 ? 16.196 -8.296 -12.186 1.00 85.25 127 PHE A CA 1
ATOM 984 C C . PHE A 1 127 ? 15.231 -7.518 -11.286 1.00 85.25 127 PHE A C 1
ATOM 986 O O . PHE A 1 127 ? 14.529 -8.132 -10.489 1.00 85.25 127 PHE A O 1
ATOM 993 N N . ILE A 1 128 ? 15.113 -6.194 -11.455 1.00 84.88 128 ILE A N 1
ATOM 994 C CA . ILE A 1 128 ? 14.151 -5.367 -10.701 1.00 84.88 128 ILE A CA 1
ATOM 995 C C . ILE A 1 128 ? 12.713 -5.847 -10.939 1.00 84.88 128 ILE A C 1
ATOM 997 O O . ILE A 1 128 ? 11.924 -5.938 -9.997 1.00 84.88 128 ILE A O 1
ATOM 1001 N N . GLY A 1 129 ? 12.353 -6.169 -12.185 1.00 82.81 129 GLY A N 1
ATOM 1002 C CA . GLY A 1 129 ? 11.026 -6.682 -12.520 1.00 82.81 129 GLY A CA 1
ATOM 1003 C C . GLY A 1 129 ? 10.738 -8.042 -11.879 1.00 82.81 129 GLY A C 1
ATOM 1004 O O . GLY A 1 129 ? 9.648 -8.258 -11.343 1.00 82.81 129 GLY A O 1
ATOM 1005 N N . TRP A 1 130 ? 11.711 -8.953 -11.907 1.00 85.19 130 TRP A N 1
ATOM 1006 C CA . TRP A 1 130 ? 11.626 -10.256 -11.253 1.00 85.19 130 TRP A CA 1
ATOM 1007 C C . TRP A 1 130 ? 11.531 -10.127 -9.727 1.00 85.19 130 TRP A C 1
ATOM 1009 O O . TRP A 1 130 ? 10.606 -10.685 -9.132 1.00 85.19 130 TRP A O 1
ATOM 1019 N N . ASP A 1 131 ? 12.406 -9.332 -9.112 1.00 88.00 131 ASP A N 1
ATOM 1020 C CA . ASP A 1 131 ? 12.424 -9.064 -7.672 1.00 88.00 131 ASP A CA 1
ATOM 1021 C C . ASP A 1 131 ? 11.089 -8.466 -7.215 1.00 88.00 131 ASP A C 1
ATOM 1023 O O . ASP A 1 131 ? 10.465 -8.959 -6.276 1.00 88.00 131 ASP A O 1
ATOM 1027 N N . ASN A 1 132 ? 10.555 -7.483 -7.946 1.00 86.25 132 ASN A N 1
ATOM 1028 C CA . ASN A 1 132 ? 9.264 -6.891 -7.613 1.00 86.25 132 ASN A CA 1
ATOM 1029 C C . ASN A 1 132 ? 8.109 -7.912 -7.666 1.00 86.25 132 ASN A C 1
ATOM 1031 O O . ASN A 1 132 ? 7.222 -7.883 -6.810 1.00 86.25 132 ASN A O 1
ATOM 1035 N N . ARG A 1 133 ? 8.126 -8.860 -8.616 1.00 86.38 133 ARG A N 1
ATOM 1036 C CA . ARG A 1 133 ? 7.140 -9.960 -8.665 1.00 86.38 133 ARG A CA 1
ATOM 1037 C C . ARG A 1 133 ? 7.291 -10.907 -7.475 1.00 86.38 133 ARG A C 1
ATOM 1039 O O . ARG A 1 133 ? 6.283 -11.303 -6.885 1.00 86.38 133 ARG A O 1
ATOM 1046 N N . MET A 1 134 ? 8.522 -11.263 -7.110 1.00 90.12 134 MET A N 1
ATOM 1047 C CA . MET A 1 134 ? 8.784 -12.148 -5.972 1.00 90.12 134 MET A CA 1
ATOM 1048 C C . MET A 1 134 ? 8.408 -11.490 -4.645 1.00 90.12 134 MET A C 1
ATOM 1050 O O . MET A 1 134 ? 7.721 -12.113 -3.835 1.00 90.12 134 MET A O 1
ATOM 1054 N N . ARG A 1 135 ? 8.727 -10.204 -4.459 1.00 90.31 135 ARG A N 1
ATOM 1055 C CA . ARG A 1 135 ? 8.282 -9.424 -3.296 1.00 90.31 135 ARG A CA 1
ATOM 1056 C C . ARG A 1 135 ? 6.765 -9.321 -3.205 1.00 90.31 135 ARG A C 1
ATOM 1058 O O . ARG A 1 135 ? 6.242 -9.401 -2.097 1.00 90.31 135 ARG A O 1
ATOM 1065 N N . GLY A 1 136 ? 6.057 -9.208 -4.330 1.00 90.50 136 GLY A N 1
ATOM 1066 C CA . GLY A 1 136 ? 4.590 -9.219 -4.348 1.00 90.50 136 GLY A CA 1
ATOM 1067 C C . GLY A 1 136 ? 3.994 -10.549 -3.877 1.00 90.50 136 GLY A C 1
ATOM 1068 O O . GLY A 1 136 ? 3.083 -10.565 -3.050 1.00 90.50 136 GLY A O 1
ATOM 1069 N N . ARG A 1 137 ? 4.549 -11.678 -4.335 1.00 90.69 137 ARG A N 1
ATOM 1070 C CA . ARG A 1 137 ? 4.149 -13.020 -3.863 1.00 90.69 137 ARG A CA 1
ATOM 1071 C C . ARG A 1 137 ? 4.460 -13.209 -2.377 1.00 90.69 137 ARG A C 1
ATOM 1073 O O . ARG A 1 137 ? 3.606 -13.676 -1.625 1.00 90.69 137 ARG A O 1
ATOM 1080 N N . GLY A 1 138 ? 5.656 -12.793 -1.956 1.00 94.00 138 GLY A N 1
ATOM 1081 C CA . GLY A 1 138 ? 6.085 -12.812 -0.559 1.00 94.00 138 GLY A CA 1
ATOM 1082 C C . GLY A 1 138 ? 5.164 -11.991 0.344 1.00 94.00 138 GLY A C 1
ATOM 1083 O O . GLY A 1 138 ? 4.744 -12.488 1.386 1.00 94.00 138 GLY A O 1
ATOM 1084 N N . LEU A 1 139 ? 4.766 -10.790 -0.091 1.00 93.75 139 LEU A N 1
ATOM 1085 C CA . LEU A 1 139 ? 3.802 -9.945 0.617 1.00 93.75 139 LEU A CA 1
ATOM 1086 C C . LEU A 1 139 ? 2.456 -10.649 0.802 1.00 93.75 139 LEU A C 1
ATOM 1088 O O . LEU A 1 139 ? 1.890 -10.597 1.890 1.00 93.75 139 LEU A O 1
ATOM 1092 N N . GLY A 1 140 ? 1.955 -11.329 -0.233 1.00 91.94 140 GLY A N 1
ATOM 1093 C CA . GLY A 1 140 ? 0.703 -12.081 -0.152 1.00 91.94 140 GLY A CA 1
ATOM 1094 C C . GLY A 1 140 ? 0.724 -13.120 0.972 1.00 91.94 140 GLY A C 1
ATOM 1095 O O . GLY A 1 140 ? -0.190 -13.162 1.793 1.00 91.94 140 GLY A O 1
ATOM 1096 N N . ILE A 1 141 ? 1.802 -13.904 1.063 1.00 93.88 141 ILE A N 1
ATOM 1097 C CA . ILE A 1 141 ? 1.988 -14.920 2.112 1.00 93.88 141 ILE A CA 1
ATOM 1098 C C . ILE A 1 141 ? 2.173 -14.258 3.485 1.00 93.88 141 ILE A C 1
ATOM 1100 O O . ILE A 1 141 ? 1.500 -14.621 4.454 1.00 93.88 141 ILE A O 1
ATOM 1104 N N . MET A 1 142 ? 3.057 -13.261 3.556 1.00 94.62 142 MET A N 1
ATOM 1105 C CA . MET A 1 142 ? 3.382 -12.518 4.774 1.00 94.62 142 MET A CA 1
ATOM 1106 C C . MET A 1 142 ? 2.158 -11.799 5.357 1.00 94.62 142 MET A C 1
ATOM 1108 O O . MET A 1 142 ? 2.029 -11.697 6.575 1.00 94.62 142 MET A O 1
ATOM 1112 N N . PHE A 1 143 ? 1.222 -11.358 4.516 1.00 95.12 143 PHE A N 1
ATOM 1113 C CA . PHE A 1 143 ? -0.042 -10.780 4.951 1.00 95.12 143 PHE A CA 1
ATOM 1114 C C . PHE A 1 143 ? -1.074 -11.854 5.322 1.00 95.12 143 PHE A C 1
ATOM 1116 O O . PHE A 1 143 ? -1.686 -11.780 6.390 1.00 95.12 143 PHE A O 1
ATOM 1123 N N . ALA A 1 144 ? -1.266 -12.869 4.475 1.00 94.31 144 ALA A N 1
ATOM 1124 C CA . ALA A 1 144 ? -2.322 -13.866 4.645 1.00 94.31 144 ALA A CA 1
ATOM 1125 C C . ALA A 1 144 ? -2.133 -14.751 5.887 1.00 94.31 144 ALA A C 1
ATOM 1127 O O . ALA A 1 144 ? -3.123 -15.082 6.550 1.00 94.31 144 ALA A O 1
ATOM 1128 N N . LEU A 1 145 ? -0.893 -15.122 6.233 1.00 95.00 145 LEU A N 1
ATOM 1129 C CA . LEU A 1 145 ? -0.627 -16.005 7.376 1.00 95.00 145 LEU A CA 1
ATOM 1130 C C . LEU A 1 145 ? -0.986 -15.347 8.725 1.00 95.00 145 LEU A C 1
ATOM 1132 O O . LEU A 1 145 ? -1.817 -15.915 9.447 1.00 95.00 145 LEU A O 1
ATOM 1136 N N . PRO A 1 146 ? -0.467 -14.153 9.084 1.00 93.62 146 PRO A N 1
ATOM 1137 C CA . PRO A 1 146 ? -0.855 -13.487 10.323 1.00 93.62 146 PRO A CA 1
ATOM 1138 C C . PRO A 1 146 ? -2.322 -13.063 10.305 1.00 93.62 146 PRO A C 1
ATOM 1140 O O . PRO A 1 146 ? -2.995 -13.203 11.324 1.00 93.62 146 PRO A O 1
ATOM 1143 N N . PHE A 1 147 ? -2.858 -12.631 9.155 1.00 94.19 147 PHE A N 1
ATOM 1144 C CA . PHE A 1 147 ? -4.279 -12.301 9.027 1.00 94.19 147 PHE A CA 1
ATOM 1145 C C . PHE A 1 147 ? -5.178 -13.488 9.399 1.00 94.19 147 PHE A C 1
ATOM 1147 O O . PHE A 1 147 ? -6.052 -13.364 10.260 1.00 94.19 147 PHE A O 1
ATOM 1154 N N . SER A 1 148 ? -4.912 -14.664 8.823 1.00 93.88 148 SER A N 1
ATOM 1155 C CA . SER A 1 148 ? -5.654 -15.897 9.114 1.00 93.88 148 SER A CA 1
ATOM 1156 C C . SER A 1 148 ? -5.528 -16.302 10.584 1.00 93.88 148 SER A C 1
ATOM 1158 O O . SER A 1 148 ? -6.511 -16.700 11.218 1.00 93.88 148 SER A O 1
ATOM 1160 N N . TYR A 1 149 ? -4.328 -16.162 11.156 1.00 94.19 149 TYR A N 1
ATOM 1161 C CA . TYR A 1 149 ? -4.079 -16.415 12.574 1.00 94.19 149 TYR A CA 1
ATOM 1162 C C . TYR A 1 149 ? -4.889 -15.473 13.484 1.00 94.19 149 TYR A C 1
ATOM 1164 O O . TYR A 1 149 ? -5.576 -15.937 14.400 1.00 94.19 149 TYR A O 1
ATOM 1172 N N . PHE A 1 150 ? -4.866 -14.164 13.218 1.00 92.56 150 PHE A N 1
ATOM 1173 C CA . PHE A 1 150 ? -5.595 -13.163 14.000 1.00 92.56 150 PHE A CA 1
ATOM 1174 C C . PHE A 1 150 ? -7.110 -13.316 13.883 1.00 92.56 150 PHE A C 1
ATOM 1176 O O . PHE A 1 150 ? -7.817 -13.118 14.877 1.00 92.56 150 PHE A O 1
ATOM 1183 N N . LEU A 1 151 ? -7.609 -13.725 12.714 1.00 90.31 151 LEU A N 1
ATOM 1184 C CA . LEU A 1 151 ? -9.026 -14.001 12.505 1.00 90.31 151 LEU A CA 1
ATOM 1185 C C . LEU A 1 151 ? -9.475 -15.233 13.305 1.00 90.31 151 LEU A C 1
ATOM 1187 O O . LEU A 1 151 ? -10.447 -15.151 14.060 1.00 90.31 151 LEU A O 1
ATOM 1191 N N . ARG A 1 152 ? -8.715 -16.338 13.236 1.00 91.50 152 ARG A N 1
ATOM 1192 C CA . ARG A 1 152 ? -8.991 -17.570 14.001 1.00 91.50 152 ARG A CA 1
ATOM 1193 C C . ARG A 1 152 ? -8.953 -17.331 15.509 1.00 91.50 152 ARG A C 1
ATOM 1195 O O . ARG A 1 152 ? -9.799 -17.833 16.241 1.00 91.50 152 ARG A O 1
ATOM 1202 N N . LYS A 1 153 ? -7.989 -16.541 15.988 1.00 87.19 153 LYS A N 1
ATOM 1203 C CA . LYS A 1 153 ? -7.861 -16.198 17.411 1.00 87.19 153 LYS A CA 1
ATOM 1204 C C . LYS A 1 153 ? -8.813 -15.082 17.872 1.00 87.19 153 LYS A C 1
ATOM 1206 O O . LYS A 1 153 ? -8.779 -14.742 19.060 1.00 87.19 153 LYS A O 1
ATOM 1211 N N . ARG A 1 154 ? -9.639 -14.524 16.972 1.00 84.88 154 ARG A N 1
ATOM 1212 C CA . ARG A 1 154 ? -10.561 -13.396 17.220 1.00 84.88 154 ARG A CA 1
ATOM 1213 C C . ARG A 1 154 ? -9.859 -12.152 17.790 1.00 84.88 154 ARG A C 1
ATOM 1215 O O . ARG A 1 154 ? -10.424 -11.439 18.615 1.00 84.88 154 ARG A O 1
ATOM 1222 N N . TYR A 1 155 ? -8.610 -11.904 17.381 1.00 84.50 155 TYR A N 1
ATOM 1223 C CA . TYR A 1 155 ? -7.842 -10.734 17.834 1.00 84.50 155 TYR A CA 1
ATOM 1224 C C . TYR A 1 155 ? -8.412 -9.444 17.239 1.00 84.50 155 TYR A C 1
ATOM 1226 O O . TYR A 1 155 ? -8.453 -8.429 17.924 1.00 84.50 155 TYR A O 1
ATOM 1234 N N . ILE A 1 156 ? -8.885 -9.508 15.994 1.00 87.44 156 ILE A N 1
ATOM 1235 C CA . ILE A 1 156 ? -9.439 -8.385 15.232 1.00 87.44 156 ILE A CA 1
ATOM 1236 C C . ILE A 1 156 ? -10.975 -8.393 15.247 1.00 87.44 156 ILE A C 1
ATOM 1238 O O . ILE A 1 156 ? -11.601 -9.457 15.309 1.00 87.44 156 ILE A O 1
ATOM 1242 N N . THR A 1 157 ? -11.597 -7.212 15.192 1.00 86.69 157 THR A N 1
ATOM 1243 C CA . THR A 1 157 ? -13.054 -7.084 15.004 1.00 86.69 157 THR A CA 1
ATOM 1244 C C . THR A 1 157 ? -13.488 -7.513 13.603 1.00 86.69 157 THR A C 1
ATOM 1246 O O . THR A 1 157 ? -12.684 -7.553 12.674 1.00 86.69 157 THR A O 1
ATOM 1249 N N . VAL A 1 158 ? -14.782 -7.810 13.434 1.00 84.00 158 VAL A N 1
ATOM 1250 C CA . VAL A 1 158 ? -15.357 -8.163 12.123 1.00 84.00 158 VAL A CA 1
ATOM 1251 C C . VAL A 1 158 ? -15.191 -7.011 11.125 1.00 84.00 158 VAL A C 1
ATOM 1253 O O . VAL A 1 158 ? -14.789 -7.252 9.993 1.00 84.00 158 VAL A O 1
ATOM 1256 N N . GLY A 1 159 ? -15.398 -5.761 11.562 1.00 85.31 159 GLY A N 1
ATOM 1257 C CA . GLY A 1 159 ? -15.200 -4.574 10.721 1.00 85.31 159 GLY A CA 1
ATOM 1258 C C . GLY A 1 159 ? -13.748 -4.390 10.269 1.00 85.31 159 GLY A C 1
ATOM 1259 O O . GLY A 1 159 ? -13.493 -4.175 9.084 1.00 85.31 159 GLY A O 1
ATOM 1260 N N . LEU A 1 160 ? -12.779 -4.559 11.179 1.00 86.44 160 LEU A N 1
ATOM 1261 C CA . LEU A 1 160 ? -11.358 -4.531 10.821 1.00 86.44 160 LEU A CA 1
ATOM 1262 C C . LEU A 1 160 ? -10.999 -5.683 9.869 1.00 86.44 160 LEU A C 1
ATOM 1264 O O . LEU A 1 160 ? -10.307 -5.469 8.877 1.00 86.44 160 LEU A O 1
ATOM 1268 N N . GLY A 1 161 ? -11.500 -6.889 10.141 1.00 89.56 161 GLY A N 1
ATOM 1269 C CA . GLY A 1 161 ? -11.300 -8.057 9.286 1.00 89.56 161 GLY A CA 1
ATOM 1270 C C . GLY A 1 161 ? -11.830 -7.851 7.866 1.00 89.56 161 GLY A C 1
ATOM 1271 O O . GLY A 1 161 ? -11.113 -8.137 6.911 1.00 89.56 161 GLY A O 1
ATOM 1272 N N . ALA A 1 162 ? -13.035 -7.293 7.720 1.00 90.44 162 ALA A N 1
ATOM 1273 C CA . ALA A 1 162 ? -13.633 -6.983 6.421 1.00 90.44 162 ALA A CA 1
ATOM 1274 C C . ALA A 1 162 ? -12.813 -5.939 5.647 1.00 90.44 162 ALA A C 1
ATOM 1276 O O . ALA A 1 162 ? -12.516 -6.139 4.469 1.00 90.44 162 ALA A O 1
ATOM 1277 N N . LYS A 1 163 ? -12.365 -4.869 6.318 1.00 90.81 163 LYS A N 1
ATOM 1278 C CA . LYS A 1 163 ? -11.490 -3.851 5.715 1.00 90.81 163 LYS A CA 1
ATOM 1279 C C . LYS A 1 163 ? -10.181 -4.458 5.201 1.00 90.81 163 LYS A C 1
ATOM 1281 O O . LYS A 1 163 ? -9.790 -4.208 4.064 1.00 90.81 163 LYS A O 1
ATOM 1286 N N . LEU A 1 164 ? -9.509 -5.261 6.028 1.00 92.56 164 LEU A N 1
ATOM 1287 C CA . LEU A 1 164 ? -8.247 -5.914 5.664 1.00 92.56 164 LEU A CA 1
ATOM 1288 C C . LEU A 1 164 ? -8.436 -6.943 4.543 1.00 92.56 164 LEU A C 1
ATOM 1290 O O . LEU A 1 164 ? -7.585 -7.041 3.664 1.00 92.56 164 LEU A O 1
ATOM 1294 N N . CYS A 1 165 ? -9.565 -7.652 4.530 1.00 93.56 165 CYS A N 1
ATOM 1295 C CA . CYS A 1 165 ? -9.933 -8.549 3.439 1.00 93.56 165 CYS A CA 1
ATOM 1296 C C . CYS A 1 165 ? -10.115 -7.785 2.117 1.00 93.56 165 CYS A C 1
ATOM 1298 O O . CYS A 1 165 ? -9.567 -8.202 1.100 1.00 93.56 165 CYS A O 1
ATOM 1300 N N . GLY A 1 166 ? -10.786 -6.628 2.139 1.00 93.44 166 GLY A N 1
ATOM 1301 C CA . GLY A 1 166 ? -10.919 -5.759 0.966 1.00 93.44 166 GLY A CA 1
ATOM 1302 C C . GLY A 1 16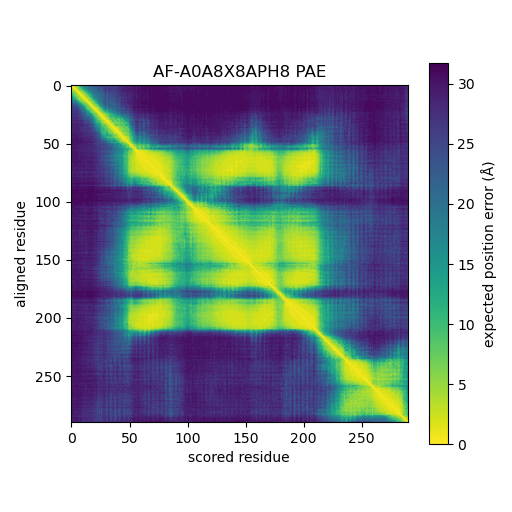6 ? -9.573 -5.253 0.437 1.00 93.44 166 GLY A C 1
ATOM 1303 O O . GLY A 1 166 ? -9.321 -5.313 -0.765 1.00 93.44 166 GLY A O 1
ATOM 1304 N N . LEU A 1 167 ? -8.669 -4.825 1.327 1.00 92.81 167 LEU A N 1
ATOM 1305 C CA . LEU A 1 167 ? -7.310 -4.417 0.939 1.00 92.81 167 LEU A CA 1
ATOM 1306 C C . LEU A 1 167 ? -6.503 -5.583 0.349 1.00 92.81 167 LEU A C 1
ATOM 1308 O O . LEU A 1 167 ? -5.794 -5.404 -0.640 1.00 92.81 167 LEU A O 1
ATOM 1312 N N . PHE A 1 168 ? -6.634 -6.780 0.923 1.00 92.56 168 PHE A N 1
ATOM 1313 C CA . PHE A 1 168 ? -5.980 -7.982 0.411 1.00 92.56 168 PHE A CA 1
ATOM 1314 C C . PHE A 1 168 ? -6.508 -8.377 -0.971 1.00 92.56 168 PHE A C 1
ATOM 1316 O O . PHE A 1 168 ? -5.717 -8.663 -1.867 1.00 92.56 168 PHE A O 1
ATOM 1323 N N . ALA A 1 169 ? -7.827 -8.327 -1.173 1.00 92.44 169 ALA A N 1
ATOM 1324 C CA . ALA A 1 169 ? -8.452 -8.590 -2.466 1.00 92.44 169 ALA A CA 1
ATOM 1325 C C . ALA A 1 169 ? -8.002 -7.580 -3.533 1.00 92.44 169 ALA A C 1
ATOM 1327 O O . ALA A 1 169 ? -7.685 -7.976 -4.653 1.00 92.44 169 ALA A O 1
ATOM 1328 N N . LEU A 1 170 ? -7.887 -6.295 -3.177 1.00 90.94 170 LEU A N 1
ATOM 1329 C CA . LEU A 1 170 ? -7.361 -5.261 -4.072 1.00 90.94 170 LEU A CA 1
ATOM 1330 C C . LEU A 1 170 ? -5.897 -5.531 -4.466 1.00 90.94 170 LEU A C 1
ATOM 1332 O O . LEU A 1 170 ? -5.516 -5.326 -5.618 1.00 90.94 170 LEU A O 1
ATOM 1336 N N . GLY A 1 171 ? -5.076 -6.023 -3.534 1.00 88.81 171 GLY A N 1
ATOM 1337 C CA . GLY A 1 171 ? -3.700 -6.446 -3.812 1.00 88.81 171 GLY A CA 1
ATOM 1338 C C . GLY A 1 171 ? -3.625 -7.686 -4.706 1.00 88.81 171 GLY A C 1
ATOM 1339 O O . GLY A 1 171 ? -2.859 -7.716 -5.666 1.00 88.81 171 GLY A O 1
ATOM 1340 N N . ALA A 1 172 ? -4.458 -8.693 -4.441 1.00 86.94 172 ALA A N 1
ATOM 1341 C CA . ALA A 1 172 ? -4.542 -9.900 -5.262 1.00 86.94 172 ALA A CA 1
ATOM 1342 C C . ALA A 1 172 ? -5.033 -9.596 -6.689 1.00 86.94 172 ALA A C 1
ATOM 1344 O O . ALA A 1 172 ? -4.514 -10.160 -7.653 1.00 86.94 172 ALA A O 1
ATOM 1345 N N . GLY A 1 173 ? -5.966 -8.650 -6.842 1.00 84.06 173 GLY A N 1
ATOM 1346 C CA . GLY A 1 173 ? -6.447 -8.181 -8.143 1.00 84.06 173 GLY A CA 1
ATOM 1347 C C . GLY A 1 173 ? -5.323 -7.632 -9.026 1.00 84.06 173 GLY A C 1
ATOM 1348 O O . GLY A 1 173 ? -5.255 -7.963 -10.210 1.00 84.06 173 GLY A O 1
ATOM 1349 N N . GLN A 1 174 ? -4.362 -6.911 -8.442 1.00 80.06 174 GLN A N 1
ATOM 1350 C CA . GLN A 1 174 ? -3.179 -6.427 -9.165 1.00 80.06 174 GLN A CA 1
ATOM 1351 C C . GLN A 1 174 ? -2.281 -7.561 -9.683 1.00 80.06 174 GLN A C 1
ATOM 1353 O O . GLN A 1 174 ? -1.621 -7.409 -10.710 1.00 80.06 174 GLN A O 1
ATOM 1358 N N . ALA A 1 175 ? -2.259 -8.712 -9.006 1.00 68.19 175 ALA A N 1
ATOM 1359 C CA . ALA A 1 175 ? -1.529 -9.892 -9.465 1.00 68.19 175 ALA A CA 1
ATOM 1360 C C . ALA A 1 175 ? -2.244 -10.636 -10.608 1.00 68.19 175 ALA A C 1
ATOM 1362 O O . ALA A 1 175 ? -1.611 -11.436 -11.291 1.00 68.19 175 ALA A O 1
ATOM 1363 N N . SER A 1 176 ? -3.538 -10.377 -10.827 1.00 60.66 176 SER A N 1
ATOM 1364 C CA . SER A 1 176 ? -4.360 -11.014 -11.870 1.00 60.66 176 SER A CA 1
ATOM 1365 C C . SER A 1 176 ? -4.439 -10.215 -13.175 1.00 60.66 176 SER A C 1
ATOM 1367 O O . SER A 1 176 ? -4.844 -10.748 -14.205 1.00 60.66 176 SER A O 1
ATOM 1369 N N . GLU A 1 177 ? -3.995 -8.955 -13.173 1.00 59.91 177 GLU A N 1
ATOM 1370 C CA . GLU A 1 177 ? -4.139 -8.045 -14.314 1.00 59.91 177 GLU A CA 1
ATOM 1371 C C . GLU A 1 177 ? -3.314 -8.466 -15.554 1.00 59.91 177 GLU A C 1
ATOM 1373 O O . GLU A 1 177 ? -3.419 -7.854 -16.607 1.00 59.91 177 GLU A O 1
ATOM 1378 N N . TYR A 1 178 ? -2.532 -9.548 -15.501 1.00 52.50 178 TYR A N 1
ATOM 1379 C CA . TYR A 1 178 ? -1.620 -10.008 -16.561 1.00 52.50 178 TYR A CA 1
ATOM 1380 C C . TYR A 1 178 ? -2.283 -10.625 -17.810 1.00 52.50 178 TYR A C 1
ATOM 1382 O O . TYR A 1 178 ? -1.571 -11.022 -18.729 1.00 52.50 178 TYR A O 1
ATOM 1390 N N . ALA A 1 179 ? -3.614 -10.674 -17.903 1.00 51.12 179 ALA A N 1
ATOM 1391 C CA . ALA A 1 179 ? -4.321 -11.337 -19.008 1.00 51.12 179 ALA A CA 1
ATOM 1392 C C . ALA A 1 179 ? -4.183 -10.644 -20.386 1.00 51.12 179 ALA A C 1
ATOM 1394 O O . ALA A 1 179 ? -4.588 -11.211 -21.397 1.00 51.12 179 ALA A O 1
ATOM 1395 N N . GLN A 1 180 ? -3.623 -9.429 -20.459 1.00 47.75 180 GLN A N 1
ATOM 1396 C CA . GLN A 1 180 ? -3.409 -8.700 -21.718 1.00 47.75 180 GLN A CA 1
ATOM 1397 C C . GLN A 1 180 ? -1.981 -8.111 -21.786 1.00 47.75 180 GLN A C 1
ATOM 1399 O O . GLN A 1 180 ? -1.644 -7.267 -20.946 1.00 47.75 180 GLN A O 1
ATOM 1404 N N . PRO A 1 181 ? -1.148 -8.470 -22.789 1.00 52.34 181 PRO A N 1
ATOM 1405 C CA . PRO A 1 181 ? 0.250 -8.016 -22.897 1.00 52.34 181 PRO A CA 1
ATOM 1406 C C . PRO A 1 181 ? 0.434 -6.527 -23.226 1.00 52.34 181 PRO A C 1
ATOM 1408 O O . PRO A 1 181 ? 1.550 -6.014 -23.188 1.00 52.34 181 PRO A O 1
ATOM 1411 N N . ARG A 1 182 ? -0.638 -5.809 -23.585 1.00 54.00 182 ARG A N 1
ATOM 1412 C CA . ARG A 1 182 ? -0.541 -4.413 -24.030 1.00 54.00 182 ARG A CA 1
ATOM 1413 C C . ARG A 1 182 ? -0.323 -3.477 -22.841 1.00 54.00 182 ARG A C 1
ATOM 1415 O O . ARG A 1 182 ? -1.195 -3.321 -21.984 1.00 54.00 182 ARG A O 1
ATOM 1422 N N . ALA A 1 183 ? 0.839 -2.835 -22.819 1.00 55.69 183 ALA A N 1
ATOM 1423 C CA . ALA A 1 183 ? 1.246 -1.839 -21.839 1.00 55.69 183 ALA A CA 1
ATOM 1424 C C . ALA A 1 183 ? 0.439 -0.532 -21.994 1.00 55.69 183 ALA A C 1
ATOM 1426 O O . ALA A 1 183 ? 0.926 0.432 -22.579 1.00 55.69 183 ALA A O 1
ATOM 1427 N N . SER A 1 184 ? -0.800 -0.475 -21.492 1.00 72.19 184 SER A N 1
ATOM 1428 C CA . SER A 1 184 ? -1.575 0.771 -21.527 1.00 72.19 184 SER A CA 1
ATOM 1429 C C . SER A 1 184 ? -1.181 1.693 -20.359 1.00 72.19 184 SER A C 1
ATOM 1431 O O . SER A 1 184 ? -1.100 1.231 -19.216 1.00 72.19 184 SER A O 1
ATOM 1433 N N . PRO A 1 185 ? -0.955 3.001 -20.595 1.00 75.75 185 PRO A N 1
ATOM 1434 C CA . PRO A 1 185 ? -0.661 3.968 -19.531 1.00 75.75 185 PRO A CA 1
ATOM 1435 C C . PRO A 1 185 ? -1.707 3.968 -18.409 1.00 75.75 185 PRO A C 1
ATOM 1437 O O . PRO A 1 185 ? -1.362 4.111 -17.238 1.00 75.75 185 PRO A O 1
ATOM 1440 N N . TYR A 1 186 ? -2.971 3.722 -18.761 1.00 76.56 186 TYR A N 1
ATOM 1441 C CA . TYR A 1 186 ? -4.089 3.637 -17.825 1.00 76.56 186 TYR A CA 1
ATOM 1442 C C . TYR A 1 186 ? -3.946 2.496 -16.812 1.00 76.56 186 TYR A C 1
ATOM 1444 O O . TYR A 1 186 ? -4.223 2.703 -15.636 1.00 76.56 186 TYR A O 1
ATOM 1452 N N . ARG A 1 187 ? -3.461 1.317 -17.225 1.00 76.19 187 ARG A N 1
ATOM 1453 C CA . ARG A 1 187 ? -3.251 0.175 -16.315 1.00 76.19 187 ARG A CA 1
ATOM 1454 C C . ARG A 1 187 ? -2.092 0.417 -15.356 1.00 76.19 187 ARG A C 1
ATOM 1456 O O . ARG A 1 187 ? -2.187 0.099 -14.179 1.00 76.19 187 ARG A O 1
ATOM 1463 N N . PHE A 1 188 ? -1.023 1.063 -15.827 1.00 76.69 188 PHE A N 1
ATOM 1464 C CA . PHE A 1 188 ? 0.074 1.472 -14.943 1.00 76.69 188 PHE A CA 1
ATOM 1465 C C . PHE A 1 188 ? -0.371 2.505 -13.910 1.00 76.69 188 PHE A C 1
ATOM 1467 O O . PHE A 1 188 ? -0.001 2.387 -12.743 1.00 76.69 188 PHE A O 1
ATOM 1474 N N . ALA A 1 189 ? -1.176 3.487 -14.322 1.00 81.62 189 ALA A N 1
ATOM 1475 C CA . ALA A 1 189 ? -1.754 4.460 -13.405 1.00 81.62 189 ALA A CA 1
ATOM 1476 C C . ALA A 1 189 ? -2.689 3.779 -12.394 1.00 81.62 189 ALA A C 1
ATOM 1478 O O . ALA A 1 189 ? -2.522 3.982 -11.197 1.00 81.62 189 ALA A O 1
ATOM 1479 N N . ALA A 1 190 ? -3.600 2.912 -12.849 1.00 84.44 190 ALA A N 1
ATOM 1480 C CA . ALA A 1 190 ? -4.516 2.171 -11.983 1.00 84.44 190 ALA A CA 1
ATOM 1481 C C . ALA A 1 190 ? -3.772 1.291 -10.965 1.00 84.44 190 ALA A C 1
ATOM 1483 O O . ALA A 1 190 ? -4.075 1.340 -9.772 1.00 84.44 190 ALA A O 1
ATOM 1484 N N . HIS A 1 191 ? -2.747 0.560 -11.411 1.00 86.31 191 HIS A N 1
ATOM 1485 C CA . HIS A 1 191 ? -1.887 -0.240 -10.546 1.00 86.31 191 HIS A CA 1
ATOM 1486 C C . HIS A 1 191 ? -1.211 0.630 -9.478 1.00 86.31 191 HIS A C 1
ATOM 1488 O O . HIS A 1 191 ? -1.350 0.361 -8.285 1.00 86.31 191 HIS A O 1
ATOM 1494 N N . LEU A 1 192 ? -0.563 1.729 -9.877 1.00 87.19 192 LEU A N 1
ATOM 1495 C CA . LEU A 1 192 ? 0.100 2.642 -8.943 1.00 87.19 192 LEU A CA 1
ATOM 1496 C C . LEU A 1 192 ? -0.887 3.269 -7.947 1.00 87.19 192 LEU A C 1
ATOM 1498 O O . LEU A 1 192 ? -0.622 3.288 -6.746 1.00 87.19 192 LEU A O 1
ATOM 1502 N N . THR A 1 193 ? -2.041 3.741 -8.420 1.00 88.88 193 THR A N 1
ATOM 1503 C CA . THR A 1 193 ? -3.099 4.286 -7.563 1.00 88.88 193 THR A CA 1
ATOM 1504 C C . THR A 1 193 ? -3.579 3.241 -6.562 1.00 88.88 193 THR A C 1
ATOM 1506 O O . THR A 1 193 ? -3.689 3.541 -5.374 1.00 88.88 193 THR A O 1
ATOM 1509 N N . SER A 1 194 ? -3.808 2.001 -6.998 1.00 89.56 194 SER A N 1
ATOM 1510 C CA . SER A 1 194 ? -4.223 0.922 -6.099 1.00 89.56 194 SER A CA 1
ATOM 1511 C C . SER A 1 194 ? -3.142 0.570 -5.068 1.00 89.56 194 SER A C 1
ATOM 1513 O O . SER A 1 194 ? -3.469 0.353 -3.902 1.00 89.56 194 SER A O 1
ATOM 1515 N N . ALA A 1 195 ? -1.856 0.618 -5.435 1.00 90.50 195 ALA A N 1
ATOM 1516 C CA . ALA A 1 195 ? -0.746 0.449 -4.500 1.00 90.50 195 ALA A CA 1
ATOM 1517 C C . ALA A 1 195 ? -0.711 1.560 -3.435 1.00 90.50 195 ALA A C 1
ATOM 1519 O O . ALA A 1 195 ? -0.556 1.260 -2.249 1.00 90.50 195 ALA A O 1
ATOM 1520 N N . PHE A 1 196 ? -0.936 2.823 -3.818 1.00 92.19 196 PHE A N 1
ATOM 1521 C CA . PHE A 1 196 ? -1.065 3.928 -2.860 1.00 92.19 196 PHE A CA 1
ATOM 1522 C C . PHE A 1 196 ? -2.276 3.760 -1.938 1.00 92.19 196 PHE A C 1
ATOM 1524 O O . PHE A 1 196 ? -2.144 3.941 -0.730 1.00 92.19 196 PHE A O 1
ATOM 1531 N N . VAL A 1 197 ? -3.432 3.351 -2.471 1.00 94.25 197 VAL A N 1
ATOM 1532 C CA . VAL A 1 197 ? -4.634 3.072 -1.665 1.00 94.25 197 VAL A CA 1
ATOM 1533 C C . VAL A 1 197 ? -4.366 1.969 -0.639 1.00 94.25 197 VAL A C 1
ATOM 1535 O O . VAL A 1 197 ? -4.736 2.120 0.526 1.00 94.25 197 VAL A O 1
ATOM 1538 N N . ILE A 1 198 ? -3.690 0.885 -1.033 1.00 93.50 198 ILE A N 1
ATOM 1539 C CA . ILE A 1 198 ? -3.319 -0.198 -0.113 1.00 93.50 198 ILE A CA 1
ATOM 1540 C C . ILE A 1 198 ? -2.344 0.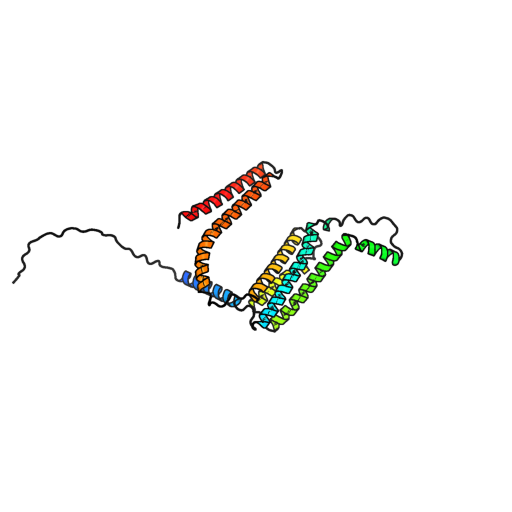301 0.948 1.00 93.50 198 ILE A C 1
ATOM 1542 O O . ILE A 1 198 ? -2.581 0.074 2.134 1.00 93.50 198 ILE A O 1
ATOM 1546 N N . TYR A 1 199 ? -1.280 1.001 0.548 1.00 94.75 199 TYR A N 1
ATOM 1547 C CA . TYR A 1 199 ? -0.296 1.556 1.476 1.00 94.75 199 TYR A CA 1
ATOM 1548 C C . TYR A 1 199 ? -0.954 2.477 2.508 1.00 94.75 199 TYR A C 1
ATOM 1550 O O . TYR A 1 199 ? -0.846 2.232 3.711 1.00 94.75 199 TYR A O 1
ATOM 1558 N N . SER A 1 200 ? -1.693 3.491 2.051 1.00 94.19 200 SER A N 1
ATOM 1559 C CA . SER A 1 200 ? -2.389 4.433 2.927 1.00 94.19 200 SER A CA 1
ATOM 1560 C C . SER A 1 200 ? -3.426 3.723 3.795 1.00 94.19 200 SER A C 1
ATOM 1562 O O . SER A 1 200 ? -3.528 4.012 4.985 1.00 94.19 200 SER A O 1
ATOM 1564 N N . GLY A 1 201 ? -4.155 2.750 3.241 1.00 92.75 201 GLY A N 1
ATOM 1565 C CA . GLY A 1 201 ? -5.131 1.945 3.971 1.00 92.75 201 GLY A CA 1
ATOM 1566 C C . GLY A 1 201 ? -4.506 1.125 5.100 1.00 92.75 201 GLY A C 1
ATOM 1567 O O . GLY A 1 201 ? -5.029 1.132 6.218 1.00 92.75 201 GLY A O 1
ATOM 1568 N N . LEU A 1 202 ? -3.384 0.450 4.841 1.00 93.94 202 LEU A N 1
ATOM 1569 C CA . LEU A 1 202 ? -2.641 -0.322 5.840 1.00 93.94 202 LEU A CA 1
ATOM 1570 C C . LEU A 1 202 ? -2.022 0.587 6.898 1.00 93.94 202 LEU A C 1
ATOM 1572 O O . LEU A 1 202 ? -2.215 0.346 8.088 1.00 93.94 202 LEU A O 1
ATOM 1576 N N . PHE A 1 203 ? -1.340 1.649 6.472 1.00 93.12 203 PHE A N 1
ATOM 1577 C CA . PHE A 1 203 ? -0.676 2.597 7.361 1.00 93.12 203 PHE A CA 1
ATOM 1578 C C . PHE A 1 203 ? -1.674 3.294 8.292 1.00 93.12 203 PHE A C 1
ATOM 1580 O O . PHE A 1 203 ? -1.488 3.308 9.509 1.00 93.12 203 PHE A O 1
ATOM 1587 N N . TRP A 1 204 ? -2.791 3.782 7.744 1.00 90.88 204 TRP A N 1
ATOM 1588 C CA . TRP A 1 204 ? -3.863 4.383 8.533 1.00 90.88 204 TRP A CA 1
ATOM 1589 C C . TRP A 1 204 ? -4.450 3.394 9.541 1.00 90.88 204 TRP A C 1
ATOM 1591 O O . TRP A 1 204 ? -4.664 3.728 10.702 1.00 90.88 204 TRP A O 1
ATOM 1601 N N . THR A 1 205 ? -4.676 2.149 9.118 1.00 89.62 205 THR A N 1
ATOM 1602 C CA . THR A 1 205 ? -5.199 1.106 10.009 1.00 89.62 205 THR A CA 1
ATOM 1603 C C . THR A 1 205 ? -4.203 0.757 11.114 1.00 89.62 205 THR A C 1
ATOM 1605 O O . THR A 1 205 ? -4.613 0.572 12.256 1.00 89.62 205 THR A O 1
ATOM 1608 N N . ALA A 1 206 ? -2.906 0.712 10.806 1.00 90.12 206 ALA A N 1
ATOM 1609 C CA . ALA A 1 206 ? -1.853 0.489 11.790 1.00 90.12 206 ALA A CA 1
ATOM 1610 C C . ALA A 1 206 ? -1.837 1.600 12.850 1.00 90.12 206 ALA A C 1
ATOM 1612 O O . ALA A 1 206 ? -1.809 1.301 14.044 1.00 90.12 206 ALA A O 1
ATOM 1613 N N . LEU A 1 207 ? -1.943 2.865 12.423 1.00 87.31 207 LEU A N 1
ATOM 1614 C CA . LEU A 1 207 ? -2.067 4.010 13.326 1.00 87.31 207 LEU A CA 1
ATOM 1615 C C . LEU A 1 207 ? -3.312 3.903 14.205 1.00 87.31 207 LEU A C 1
ATOM 1617 O O . LEU A 1 207 ? -3.195 4.045 15.416 1.00 87.31 207 LEU A O 1
ATOM 1621 N N . SER A 1 208 ? -4.477 3.580 13.636 1.00 85.25 208 SER A N 1
ATOM 1622 C CA . SER A 1 208 ? -5.708 3.411 14.424 1.00 85.25 208 SER A CA 1
ATOM 1623 C C . SER A 1 208 ? -5.610 2.265 15.438 1.00 85.25 208 SER A C 1
ATOM 1625 O O . SER A 1 208 ? -6.217 2.329 16.502 1.00 85.25 208 SER A O 1
ATOM 1627 N N . VAL A 1 209 ? -4.854 1.206 15.124 1.00 85.38 209 VAL A N 1
ATOM 1628 C CA . VAL A 1 209 ? -4.618 0.093 16.052 1.00 85.38 209 VAL A CA 1
ATOM 1629 C C . VAL A 1 209 ? -3.637 0.487 17.153 1.00 85.38 209 VAL A C 1
ATOM 1631 O O . VAL A 1 209 ? -3.855 0.108 18.296 1.00 85.38 209 VAL A O 1
ATOM 1634 N N . VAL A 1 210 ? -2.558 1.214 16.856 1.00 85.00 210 VAL A N 1
ATOM 1635 C CA . VAL A 1 210 ? -1.523 1.560 17.851 1.00 85.00 210 VAL A CA 1
ATOM 1636 C C . VAL A 1 210 ? -1.903 2.776 18.696 1.00 85.00 210 VAL A C 1
ATOM 1638 O O . VAL A 1 210 ? -1.564 2.816 19.876 1.00 85.00 210 VAL A O 1
ATOM 1641 N N . MET A 1 211 ? -2.642 3.723 18.126 1.00 79.69 211 MET A N 1
ATOM 1642 C CA . MET A 1 211 ? -3.112 4.948 18.773 1.00 79.69 211 MET A CA 1
ATOM 1643 C C . MET A 1 211 ? -4.652 4.974 18.830 1.00 79.69 211 MET A C 1
ATOM 1645 O O . MET A 1 211 ? -5.272 5.803 18.160 1.00 79.69 211 MET A O 1
ATOM 1649 N N . PRO A 1 212 ? -5.303 4.073 19.593 1.00 67.88 212 PRO A N 1
ATOM 1650 C CA . PRO A 1 212 ? -6.720 4.232 19.895 1.00 67.88 212 PRO A CA 1
ATOM 1651 C C . PRO A 1 212 ? -6.873 5.546 20.668 1.00 67.88 212 PRO A C 1
ATOM 1653 O O . PRO A 1 212 ? -6.088 5.805 21.582 1.00 67.88 212 PRO A O 1
ATOM 1656 N N . GLU A 1 213 ? -7.810 6.408 20.258 1.00 60.03 213 GLU A N 1
ATOM 1657 C CA . GLU A 1 213 ? -7.984 7.727 20.880 1.00 60.03 213 GLU A CA 1
ATOM 1658 C C . GLU A 1 213 ? -7.998 7.612 22.415 1.00 60.03 213 GLU A C 1
ATOM 1660 O O . GLU A 1 213 ? -8.605 6.674 22.947 1.00 60.03 213 GLU A O 1
ATOM 1665 N N . PRO A 1 214 ? -7.318 8.525 23.136 1.00 49.62 214 PRO A N 1
ATOM 1666 C CA . PRO A 1 214 ? -7.215 8.435 24.583 1.00 49.62 214 PRO A CA 1
ATOM 1667 C C . PRO A 1 214 ? -8.614 8.405 25.220 1.00 49.62 214 PRO A C 1
ATOM 1669 O O . PRO A 1 214 ? -9.536 9.040 24.691 1.00 49.62 214 PRO A O 1
ATOM 1672 N N . PRO A 1 215 ? -8.784 7.687 26.350 1.00 49.50 215 PRO A N 1
ATOM 1673 C CA . PRO A 1 215 ? -10.052 7.628 27.058 1.00 49.50 215 PRO A CA 1
ATOM 1674 C C . PRO A 1 215 ? -10.598 9.037 27.274 1.00 49.50 215 PRO A C 1
ATOM 1676 O O . PRO A 1 215 ? -9.856 9.998 27.485 1.00 49.50 215 PRO A O 1
ATOM 1679 N N . THR A 1 216 ? -11.917 9.146 27.178 1.00 52.88 216 THR A N 1
ATOM 1680 C CA . THR A 1 216 ? -12.743 10.355 27.264 1.00 52.88 216 THR A CA 1
ATOM 1681 C C . THR A 1 216 ? -12.670 11.084 28.618 1.00 52.88 216 THR A C 1
ATOM 1683 O O . THR A 1 216 ? -13.677 11.570 29.106 1.00 52.88 216 THR A O 1
ATOM 1686 N N . GLU A 1 217 ? -11.493 11.217 29.224 1.00 48.19 217 GLU A N 1
ATOM 1687 C CA . GLU A 1 217 ? -11.198 12.209 30.266 1.00 48.19 217 GLU A CA 1
ATOM 1688 C C . GLU A 1 217 ? -10.668 13.523 29.667 1.00 48.19 217 GLU A C 1
ATOM 1690 O O . GLU A 1 217 ? -10.726 14.577 30.294 1.00 48.19 217 GLU A O 1
ATOM 1695 N N . SER A 1 218 ? -10.266 13.527 28.391 1.00 53.19 218 SER A N 1
ATOM 1696 C CA . SER A 1 218 ? -9.843 14.738 27.672 1.00 53.19 218 SER A CA 1
ATOM 1697 C C . SER A 1 218 ? -11.003 15.611 27.158 1.00 53.19 218 SER A C 1
ATOM 1699 O O . SER A 1 218 ? -10.781 16.533 26.371 1.00 53.19 218 SER A O 1
ATOM 1701 N N . LEU A 1 219 ? -12.244 15.393 27.619 1.00 54.50 219 LEU A N 1
ATOM 1702 C CA . LEU A 1 219 ? -13.418 16.222 27.281 1.00 54.50 219 LEU A CA 1
ATOM 1703 C C . LEU A 1 219 ? -13.186 17.729 27.534 1.00 54.50 219 LEU A C 1
ATOM 1705 O O . LEU A 1 219 ? -13.779 18.566 26.849 1.00 54.50 219 LEU A O 1
ATOM 1709 N N . ALA A 1 220 ? -12.280 18.082 28.452 1.00 55.47 220 ALA A N 1
ATOM 1710 C CA . ALA A 1 220 ? -11.815 19.453 28.666 1.00 55.47 220 ALA A CA 1
ATOM 1711 C C . ALA A 1 220 ? -10.983 20.001 27.483 1.00 55.47 220 ALA A C 1
ATOM 1713 O O . ALA A 1 220 ? -11.228 21.116 27.018 1.00 55.47 220 ALA A O 1
ATOM 1714 N N . TRP A 1 221 ? -10.069 19.199 26.925 1.00 51.66 221 TRP A N 1
ATOM 1715 C CA . TRP A 1 221 ? -9.287 19.543 25.733 1.00 51.66 221 TRP A CA 1
ATOM 1716 C C . TRP A 1 221 ? -10.152 19.546 24.470 1.00 51.66 221 TRP A C 1
ATOM 1718 O O . TRP A 1 221 ? -10.018 20.447 23.654 1.00 51.66 221 TRP A O 1
ATOM 1728 N N . VAL A 1 222 ? -11.116 18.629 24.329 1.00 56.69 222 VAL A N 1
ATOM 1729 C CA . VAL A 1 222 ? -12.034 18.591 23.172 1.00 56.69 222 VAL A CA 1
ATOM 1730 C C . VAL A 1 222 ? -12.958 19.814 23.131 1.00 56.69 222 VAL A C 1
ATOM 1732 O O . VAL A 1 222 ? -13.254 20.315 22.049 1.00 56.69 222 VAL A O 1
ATOM 1735 N N . ARG A 1 223 ? -13.371 20.364 24.282 1.00 55.59 223 ARG A N 1
ATOM 1736 C CA . ARG A 1 223 ? -14.110 21.643 24.342 1.00 55.59 223 ARG A CA 1
ATOM 1737 C C . ARG A 1 223 ? -13.219 22.849 24.014 1.00 55.59 223 ARG A C 1
ATOM 1739 O O . ARG A 1 223 ? -13.681 23.772 23.339 1.00 55.59 223 ARG A O 1
ATOM 1746 N N . GLY A 1 224 ? -11.945 22.820 24.416 1.00 56.25 224 GLY A N 1
ATOM 1747 C CA . GLY A 1 224 ? -10.935 23.801 23.994 1.00 56.25 224 GLY A CA 1
ATOM 1748 C C . GLY A 1 224 ? -10.671 23.746 22.486 1.00 56.25 224 GLY A C 1
ATOM 1749 O O . GLY A 1 224 ? -10.762 24.758 21.793 1.00 56.25 224 GLY A O 1
ATOM 1750 N N . VAL A 1 225 ? -10.483 22.540 21.951 1.00 55.34 225 VAL A N 1
ATOM 1751 C CA . VAL A 1 225 ? -10.326 22.258 20.523 1.00 55.34 225 VAL A CA 1
ATOM 1752 C C . VAL A 1 225 ? -11.608 22.550 19.756 1.00 55.34 225 VAL A C 1
ATOM 1754 O O . VAL A 1 225 ? -11.505 22.967 18.624 1.00 55.34 225 VAL A O 1
ATOM 1757 N N . ALA A 1 226 ? -12.812 22.436 20.319 1.00 53.31 226 ALA A N 1
ATOM 1758 C CA . ALA A 1 226 ? -14.047 22.830 19.631 1.00 53.31 226 ALA A CA 1
ATOM 1759 C C . ALA A 1 226 ? -14.149 24.355 19.444 1.00 53.31 226 ALA A C 1
ATOM 1761 O O . ALA A 1 226 ? -14.594 24.813 18.390 1.00 53.31 226 ALA A O 1
ATOM 1762 N N . LYS A 1 227 ? -13.676 25.152 20.416 1.00 54.22 227 LYS A N 1
ATOM 1763 C CA . LYS A 1 227 ? -13.515 26.610 20.251 1.00 54.22 227 LYS A CA 1
ATOM 1764 C C . LYS A 1 227 ? -12.428 26.939 19.225 1.00 54.22 227 LYS A C 1
ATOM 1766 O O . LYS A 1 227 ? -12.666 27.765 18.345 1.00 54.22 227 LYS A O 1
ATOM 1771 N N . VAL A 1 228 ? -11.294 26.237 19.269 1.00 55.69 228 VAL A N 1
ATOM 1772 C CA . VAL A 1 228 ? -10.221 26.368 18.268 1.00 55.69 228 VAL A CA 1
ATOM 1773 C C . VAL A 1 228 ? -10.671 25.875 16.895 1.00 55.69 228 VAL A C 1
ATOM 1775 O O . VAL A 1 228 ? -10.299 26.481 15.913 1.00 55.69 228 VAL A O 1
ATOM 1778 N N . LYS A 1 229 ? -11.529 24.859 16.795 1.00 52.03 229 LYS A N 1
ATOM 1779 C CA . LYS A 1 229 ? -12.074 24.302 15.552 1.00 52.03 229 LYS A CA 1
ATOM 1780 C C . LYS A 1 229 ? -13.153 25.207 14.978 1.00 52.03 229 LYS A C 1
ATOM 1782 O O . LYS A 1 229 ? -13.244 25.311 13.771 1.00 52.03 229 LYS A O 1
ATOM 1787 N N . LYS A 1 230 ? -13.921 25.931 15.798 1.00 53.38 230 LYS A N 1
ATOM 1788 C CA . LYS A 1 230 ? -14.817 27.002 15.324 1.00 53.38 230 LYS A CA 1
ATOM 1789 C C . LYS A 1 230 ? -14.023 28.192 14.767 1.00 53.38 230 LYS A C 1
ATOM 1791 O O . LYS A 1 230 ? -14.436 28.787 13.777 1.00 53.38 230 LYS A O 1
ATOM 1796 N N . LEU A 1 231 ? -12.875 28.505 15.373 1.00 53.00 231 LEU A N 1
ATOM 1797 C CA . LEU A 1 231 ? -11.945 29.519 14.869 1.00 53.00 231 LEU A CA 1
ATOM 1798 C C . LEU A 1 231 ? -11.167 29.025 13.633 1.00 53.00 231 LEU A C 1
ATOM 1800 O O . LEU A 1 231 ? -11.024 29.767 12.670 1.00 53.00 231 LEU A O 1
ATOM 1804 N N . ALA A 1 232 ? -1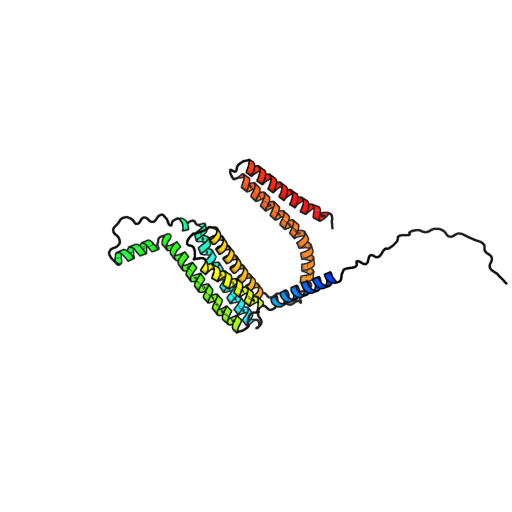0.752 27.759 13.620 1.00 49.88 232 ALA A N 1
ATOM 1805 C CA . ALA A 1 232 ? -10.040 27.105 12.529 1.00 49.88 232 ALA A CA 1
ATOM 1806 C C . ALA A 1 232 ? -10.956 26.865 11.333 1.00 49.88 232 ALA A C 1
ATOM 1808 O O . ALA A 1 232 ? -10.548 27.190 10.243 1.00 49.88 232 ALA A O 1
ATOM 1809 N N . LEU A 1 233 ? -12.226 26.483 11.506 1.00 53.91 233 LEU A N 1
ATOM 1810 C CA . LEU A 1 233 ? -13.212 26.395 10.415 1.00 53.91 233 LEU A CA 1
ATOM 1811 C C . LEU A 1 233 ? -13.458 27.756 9.741 1.00 53.91 233 LEU A C 1
ATOM 1813 O O . LEU A 1 233 ? -13.717 27.826 8.541 1.00 53.91 233 LEU A O 1
ATOM 1817 N N . ARG A 1 234 ? -13.336 28.858 10.494 1.00 53.12 234 ARG A N 1
ATOM 1818 C CA . ARG A 1 234 ? -13.402 30.230 9.960 1.00 53.12 234 ARG A CA 1
ATOM 1819 C C . ARG A 1 234 ? -12.103 30.629 9.226 1.00 53.12 234 ARG A C 1
ATOM 1821 O O . ARG A 1 234 ? -12.139 31.507 8.365 1.00 53.12 234 ARG A O 1
ATOM 1828 N N . LEU A 1 235 ? -10.982 29.964 9.525 1.00 54.78 235 LEU A N 1
ATOM 1829 C CA . LEU A 1 235 ? -9.689 30.094 8.839 1.00 54.78 235 LEU A CA 1
ATOM 1830 C C . LEU A 1 235 ? -9.517 29.077 7.692 1.00 54.78 235 LEU A C 1
ATOM 1832 O O . LEU A 1 235 ? -8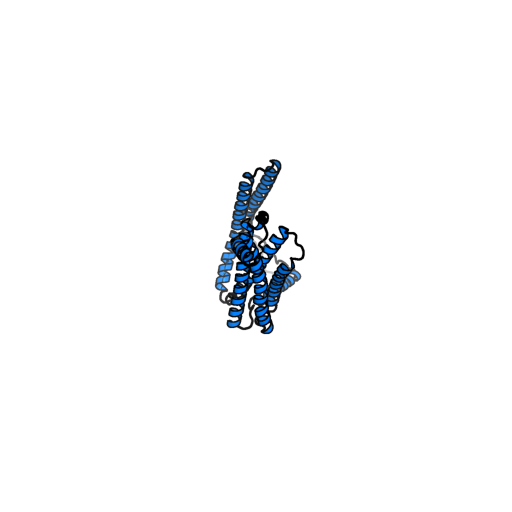.841 29.394 6.722 1.00 54.78 235 LEU A O 1
ATOM 1836 N N . ASP A 1 236 ? -10.184 27.924 7.729 1.00 62.81 236 ASP A N 1
ATOM 1837 C CA . ASP A 1 236 ? -10.062 26.822 6.771 1.00 62.81 236 ASP A CA 1
ATOM 1838 C C . ASP A 1 236 ? -10.559 27.258 5.400 1.00 62.81 236 ASP A C 1
ATOM 1840 O O . ASP A 1 236 ? -9.859 27.069 4.412 1.00 62.81 236 ASP A O 1
ATOM 1844 N N . HIS A 1 237 ? -11.706 27.942 5.323 1.00 62.50 237 HIS A N 1
ATOM 1845 C CA . HIS A 1 237 ? -12.188 28.493 4.054 1.00 62.50 237 HIS A CA 1
ATOM 1846 C C . HIS A 1 237 ? -11.249 29.560 3.481 1.00 62.50 237 HIS A C 1
ATOM 1848 O O . HIS A 1 237 ? -11.093 29.636 2.266 1.00 62.50 237 HIS A O 1
ATOM 1854 N N . ARG A 1 238 ? -10.586 30.357 4.331 1.00 68.81 238 ARG A N 1
ATOM 1855 C CA . ARG A 1 238 ? -9.624 31.380 3.886 1.00 68.81 238 ARG A CA 1
ATOM 1856 C C . ARG A 1 238 ? -8.316 30.746 3.419 1.00 68.81 238 ARG A C 1
ATOM 1858 O O . ARG A 1 238 ? -7.786 31.152 2.392 1.00 68.81 238 ARG A O 1
ATOM 1865 N N . ILE A 1 239 ? -7.835 29.720 4.117 1.00 71.81 239 ILE A N 1
ATOM 1866 C CA . ILE A 1 239 ? -6.632 28.968 3.751 1.00 71.81 239 ILE A CA 1
ATOM 1867 C C . ILE A 1 239 ? -6.878 28.169 2.465 1.00 71.81 239 ILE A C 1
ATOM 1869 O O . ILE A 1 239 ? -6.067 28.266 1.550 1.00 71.81 239 ILE A O 1
ATOM 1873 N N . LEU A 1 240 ? -8.007 27.460 2.340 1.00 70.56 240 LEU A N 1
ATOM 1874 C CA . LEU A 1 240 ? -8.412 26.773 1.104 1.00 70.56 240 LEU A CA 1
ATOM 1875 C C . LEU A 1 240 ? -8.586 27.744 -0.067 1.00 70.56 240 LEU A C 1
ATOM 1877 O O . LEU A 1 240 ? -8.203 27.420 -1.190 1.00 70.56 240 LEU A O 1
ATOM 1881 N N . ALA A 1 241 ? -9.137 28.934 0.176 1.00 70.56 241 ALA A N 1
ATOM 1882 C CA . ALA A 1 241 ? -9.288 29.947 -0.859 1.00 70.56 241 ALA A CA 1
ATOM 1883 C C . ALA A 1 241 ? -7.931 30.503 -1.319 1.00 70.56 241 ALA A C 1
ATOM 1885 O O . ALA A 1 241 ? -7.688 30.588 -2.521 1.00 70.56 241 ALA A O 1
ATOM 1886 N N . ILE A 1 242 ? -7.022 30.817 -0.388 1.00 78.75 242 ILE A N 1
ATOM 1887 C CA . ILE A 1 242 ? -5.678 31.318 -0.710 1.00 78.75 242 ILE A CA 1
ATOM 1888 C C . ILE A 1 242 ? -4.868 30.248 -1.450 1.00 78.75 242 ILE A C 1
ATOM 1890 O O . ILE A 1 242 ? -4.306 30.546 -2.500 1.00 78.75 242 ILE A O 1
ATOM 1894 N N . THR A 1 243 ? -4.850 28.996 -0.981 1.00 77.44 243 THR A N 1
ATOM 1895 C CA . THR A 1 243 ? -4.101 27.916 -1.651 1.00 77.44 243 THR A CA 1
ATOM 1896 C C . THR A 1 243 ? -4.662 27.594 -3.035 1.00 77.44 243 THR A C 1
ATOM 1898 O O . THR A 1 243 ? -3.887 27.352 -3.965 1.00 77.44 243 THR A O 1
ATOM 1901 N N . SER A 1 244 ? -5.986 27.664 -3.212 1.00 75.31 244 SER A N 1
ATOM 1902 C CA . SER A 1 244 ? -6.627 27.513 -4.524 1.00 75.31 244 SER A CA 1
ATOM 1903 C C . SER A 1 244 ? -6.267 28.667 -5.461 1.00 75.31 244 SER A C 1
ATOM 1905 O O . SER A 1 244 ? -5.896 28.419 -6.604 1.00 75.31 244 SER A O 1
ATOM 1907 N N . LEU A 1 245 ? -6.282 29.917 -4.983 1.00 79.12 245 LEU A N 1
ATOM 1908 C CA . LEU A 1 245 ? -5.876 31.089 -5.769 1.00 79.12 245 LEU A CA 1
ATOM 1909 C C . LEU A 1 245 ? -4.400 31.034 -6.168 1.00 79.12 245 LEU A C 1
ATOM 1911 O O . LEU A 1 245 ? -4.071 31.283 -7.328 1.00 79.12 245 LEU A O 1
ATOM 1915 N N . THR A 1 246 ? -3.510 30.659 -5.247 1.00 82.12 246 THR A N 1
ATOM 1916 C CA . THR A 1 246 ? -2.084 30.487 -5.550 1.00 82.12 246 THR A CA 1
ATOM 1917 C C . THR A 1 246 ? -1.871 29.371 -6.572 1.00 82.12 246 THR A C 1
ATOM 1919 O O . THR A 1 246 ? -1.099 29.550 -7.511 1.00 82.12 246 THR A O 1
ATOM 1922 N N . SER A 1 247 ? -2.594 28.253 -6.453 1.00 78.38 247 SER A N 1
ATOM 1923 C CA . SER A 1 247 ? -2.498 27.130 -7.398 1.00 78.38 247 SER A CA 1
ATOM 1924 C C . SER A 1 247 ? -3.025 27.496 -8.788 1.00 78.38 247 SER A C 1
ATOM 1926 O O . SER A 1 247 ? -2.367 27.212 -9.787 1.00 78.38 247 SER A O 1
ATOM 1928 N N . ILE A 1 248 ? -4.173 28.178 -8.863 1.00 79.94 248 ILE A N 1
ATOM 1929 C CA . ILE A 1 248 ? -4.773 28.651 -10.119 1.00 79.94 248 ILE A CA 1
ATOM 1930 C C . ILE A 1 248 ? -3.869 29.697 -10.788 1.00 79.94 248 ILE A C 1
ATOM 1932 O O . ILE A 1 248 ? -3.615 29.612 -11.989 1.00 79.94 248 ILE A O 1
ATOM 1936 N N . GLY A 1 249 ? -3.328 30.647 -10.020 1.00 78.19 249 GLY A N 1
ATOM 1937 C CA . GLY A 1 249 ? -2.403 31.665 -10.521 1.00 78.19 249 GLY A CA 1
ATOM 1938 C C . GLY A 1 249 ? -1.078 31.075 -11.012 1.00 78.19 249 GLY A C 1
ATOM 1939 O O . GLY A 1 249 ? -0.597 31.455 -12.081 1.00 78.19 249 GLY A O 1
ATOM 1940 N N . ALA A 1 250 ? -0.519 30.104 -10.284 1.00 78.50 250 ALA A N 1
ATOM 1941 C CA . ALA A 1 250 ? 0.688 29.386 -10.689 1.00 78.50 250 ALA A CA 1
ATOM 1942 C C . ALA A 1 250 ? 0.459 28.559 -11.963 1.00 78.50 250 ALA A C 1
ATOM 1944 O O . ALA A 1 250 ? 1.282 28.603 -12.880 1.00 78.50 250 ALA A O 1
ATOM 1945 N N . LEU A 1 251 ? -0.677 27.859 -12.055 1.00 75.00 251 LEU A N 1
ATOM 1946 C CA . LEU A 1 251 ? -1.062 27.098 -13.243 1.00 75.00 251 LEU A CA 1
ATOM 1947 C C . LEU A 1 251 ? -1.250 28.018 -14.456 1.00 75.00 251 LEU A C 1
ATOM 1949 O O . LEU A 1 251 ? -0.730 27.736 -15.535 1.00 75.00 251 LEU A O 1
ATOM 1953 N N . TRP A 1 252 ? -1.922 29.157 -14.275 1.00 79.31 252 TRP A N 1
ATOM 1954 C CA . TRP A 1 252 ? -2.097 30.153 -15.329 1.00 79.31 252 TRP A CA 1
ATOM 1955 C C . TRP A 1 252 ? -0.765 30.762 -15.779 1.00 79.31 252 TRP A C 1
ATOM 1957 O O . TRP A 1 252 ? -0.503 30.863 -16.979 1.00 79.31 252 TRP A O 1
ATOM 1967 N N . TRP A 1 253 ? 0.125 31.102 -14.844 1.00 82.56 253 TRP A N 1
ATOM 1968 C CA . TRP A 1 253 ? 1.475 31.564 -15.168 1.00 82.56 253 TRP A CA 1
ATOM 1969 C C . TRP A 1 253 ? 2.259 30.522 -15.974 1.00 82.56 253 TRP A C 1
ATOM 1971 O O . TRP A 1 253 ? 2.882 30.860 -16.981 1.00 82.56 253 TRP A O 1
ATOM 1981 N N . PHE A 1 254 ? 2.177 29.249 -15.581 1.00 78.31 254 PHE A N 1
ATOM 1982 C CA . PHE A 1 254 ? 2.821 28.147 -16.291 1.00 78.31 254 PHE A CA 1
ATOM 1983 C C . PHE A 1 254 ? 2.269 27.975 -17.713 1.00 78.31 254 PHE A C 1
ATOM 1985 O O . PHE A 1 254 ? 3.047 27.795 -18.649 1.00 78.31 254 PHE A O 1
ATOM 1992 N N . THR A 1 255 ? 0.955 28.134 -17.915 1.00 74.56 255 THR A N 1
ATOM 1993 C CA . THR A 1 255 ? 0.353 28.059 -19.260 1.00 74.56 255 THR A CA 1
ATOM 1994 C C . THR A 1 255 ? 0.849 29.148 -20.214 1.00 74.56 255 THR A C 1
ATOM 1996 O O . THR A 1 255 ? 0.830 28.937 -21.423 1.00 74.56 255 THR A O 1
ATOM 1999 N N . ARG A 1 256 ? 1.372 30.280 -19.710 1.00 73.50 256 ARG A N 1
ATOM 2000 C CA . ARG A 1 256 ? 1.989 31.315 -20.561 1.00 73.50 256 ARG A CA 1
ATOM 2001 C C . ARG A 1 256 ? 3.371 30.935 -21.100 1.00 73.50 256 ARG A C 1
ATOM 2003 O O . ARG A 1 256 ? 3.856 31.625 -21.989 1.00 73.50 256 ARG A O 1
ATOM 2010 N N . LYS A 1 257 ? 4.003 29.888 -20.558 1.00 76.38 257 LYS A N 1
ATOM 2011 C CA . LYS A 1 257 ? 5.310 29.384 -21.014 1.00 76.38 257 LYS A CA 1
ATOM 2012 C C . LYS A 1 257 ? 5.203 28.294 -22.086 1.00 76.38 257 LYS A C 1
ATOM 2014 O O . LYS A 1 257 ? 6.230 27.791 -22.525 1.00 76.38 257 LYS A O 1
ATOM 2019 N N . LEU A 1 258 ? 3.988 27.905 -22.468 1.00 75.81 258 LEU A N 1
ATOM 2020 C CA . LEU A 1 258 ? 3.732 26.905 -23.501 1.00 75.81 258 LEU A CA 1
ATOM 2021 C C . LEU A 1 258 ? 3.311 27.611 -24.799 1.00 75.81 258 LEU A C 1
ATOM 2023 O O . LEU A 1 258 ? 2.496 28.534 -24.758 1.00 75.81 258 LEU A O 1
ATOM 2027 N N . ASP A 1 259 ? 3.825 27.160 -25.944 1.00 77.31 259 ASP A N 1
ATOM 2028 C CA . ASP A 1 259 ? 3.380 27.616 -27.267 1.00 77.31 259 ASP A CA 1
ATOM 2029 C C . ASP A 1 259 ? 2.029 26.972 -27.608 1.00 77.31 259 ASP A C 1
ATOM 2031 O O . ASP A 1 259 ? 1.951 25.898 -28.203 1.00 77.31 259 ASP A O 1
ATOM 2035 N N . ILE A 1 260 ? 0.940 27.608 -27.165 1.00 78.88 260 ILE A N 1
ATOM 2036 C CA . ILE A 1 260 ? -0.439 27.150 -27.391 1.00 78.88 260 ILE A CA 1
ATOM 2037 C C . ILE A 1 260 ? -1.196 28.138 -28.282 1.00 78.88 260 ILE A C 1
ATOM 2039 O O . ILE A 1 260 ? -1.022 29.353 -28.182 1.00 78.88 260 ILE A O 1
ATOM 2043 N N . HIS A 1 261 ? -2.095 27.609 -29.115 1.00 78.56 261 HIS A N 1
ATOM 2044 C CA . HIS A 1 261 ? -2.942 28.376 -30.030 1.00 78.56 261 HIS A CA 1
ATOM 2045 C C . HIS A 1 261 ? -3.699 29.522 -29.311 1.00 78.56 261 HIS A C 1
ATOM 2047 O O . HIS A 1 261 ? -4.260 29.302 -28.229 1.00 78.56 261 HIS A O 1
ATOM 2053 N N . PRO A 1 262 ? -3.791 30.736 -29.897 1.00 78.31 262 PRO A N 1
ATOM 2054 C CA . PRO A 1 262 ? -4.307 31.934 -29.220 1.00 78.31 262 PRO A CA 1
ATOM 2055 C C . PRO A 1 262 ? -5.746 31.795 -28.696 1.00 78.31 262 PRO A C 1
ATOM 2057 O O . PRO A 1 262 ? -6.062 32.305 -27.621 1.00 78.31 262 PRO A O 1
ATOM 2060 N N . ALA A 1 263 ? -6.603 31.041 -29.391 1.00 75.88 263 ALA A N 1
ATOM 2061 C CA . ALA A 1 263 ? -7.968 30.759 -28.933 1.00 75.88 263 ALA A CA 1
ATOM 2062 C C . ALA A 1 263 ? -8.003 29.937 -27.627 1.00 75.88 263 ALA A C 1
ATOM 2064 O O . ALA A 1 263 ? -8.781 30.231 -26.721 1.00 75.88 263 ALA A O 1
ATOM 2065 N N . VAL A 1 264 ? -7.111 28.950 -27.493 1.00 74.00 264 VAL A N 1
ATOM 2066 C CA . VAL A 1 264 ? -7.003 28.099 -26.296 1.00 74.00 264 VAL A CA 1
ATOM 2067 C C . VAL A 1 264 ? -6.465 28.914 -25.121 1.00 74.00 264 VAL A C 1
ATOM 2069 O O . VAL A 1 264 ? -6.966 28.808 -24.003 1.00 74.00 264 VAL A O 1
ATOM 2072 N N . ARG A 1 265 ? -5.507 29.809 -25.385 1.00 75.31 265 ARG A N 1
ATOM 2073 C CA . ARG A 1 265 ? -4.968 30.742 -24.389 1.00 75.31 265 ARG A CA 1
ATOM 2074 C C . ARG A 1 265 ? -6.034 31.707 -23.853 1.00 75.31 265 ARG A C 1
ATOM 2076 O O . ARG A 1 265 ? -6.074 31.948 -22.647 1.00 75.31 265 ARG A O 1
ATOM 2083 N N . SER A 1 266 ? -6.910 32.214 -24.722 1.00 75.38 266 SER A N 1
ATOM 2084 C CA . SER A 1 266 ? -8.042 33.069 -24.330 1.00 75.38 266 SER A CA 1
ATOM 2085 C C . SER A 1 266 ? -9.054 32.315 -23.455 1.00 75.38 266 SER A C 1
ATOM 2087 O O . SER A 1 266 ? -9.437 32.789 -22.385 1.00 75.38 266 SER A O 1
ATOM 2089 N N . MET A 1 267 ? -9.406 31.086 -23.842 1.00 78.00 267 MET A N 1
ATOM 2090 C CA . MET A 1 267 ? -10.351 30.238 -23.105 1.00 78.00 267 MET A CA 1
ATOM 2091 C C . MET A 1 267 ? -9.838 29.841 -21.708 1.00 78.00 267 MET A C 1
ATOM 2093 O O . MET A 1 267 ? -10.585 29.892 -20.726 1.00 78.00 267 MET A O 1
ATOM 2097 N N . ILE A 1 268 ? -8.548 29.503 -21.590 1.00 79.50 268 ILE A N 1
ATOM 2098 C CA . ILE A 1 268 ? -7.901 29.233 -20.294 1.00 79.50 268 ILE A CA 1
ATOM 2099 C C . ILE A 1 268 ? -7.905 30.499 -19.426 1.00 79.50 268 ILE A C 1
ATOM 2101 O O . ILE A 1 268 ? -8.248 30.432 -18.245 1.00 79.50 268 ILE A O 1
ATOM 2105 N N . GLY A 1 269 ? -7.583 31.660 -20.008 1.00 77.31 269 GLY A N 1
ATOM 2106 C CA . GLY A 1 269 ? -7.624 32.948 -19.309 1.00 77.31 269 GLY A CA 1
ATOM 2107 C C . GLY A 1 269 ? -9.010 33.290 -18.754 1.00 77.31 269 GLY A C 1
ATOM 2108 O O . GLY A 1 269 ? -9.120 33.674 -17.590 1.00 77.31 269 GLY A O 1
ATOM 2109 N N . ALA A 1 270 ? -10.067 33.081 -19.543 1.00 76.94 270 ALA A N 1
ATOM 2110 C CA . ALA A 1 270 ? -11.447 33.327 -19.123 1.00 76.94 270 ALA A CA 1
ATOM 2111 C C . ALA A 1 270 ? -11.891 32.401 -17.976 1.00 76.94 270 ALA A C 1
ATOM 2113 O O . ALA A 1 270 ? -12.493 32.856 -17.003 1.00 76.94 270 ALA A O 1
ATOM 2114 N N . THR A 1 271 ? -11.535 31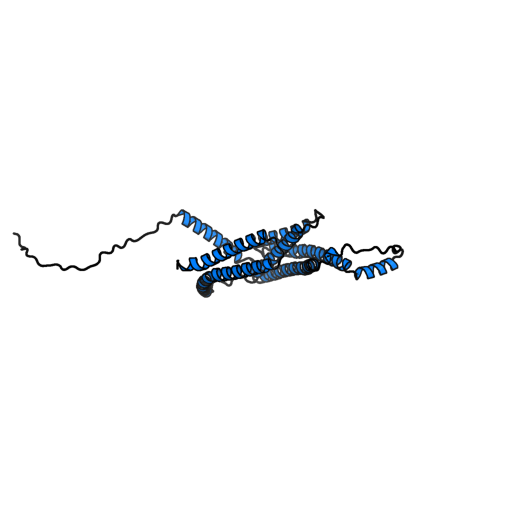.115 -18.050 1.00 77.31 271 THR A N 1
ATOM 2115 C CA . THR A 1 271 ? -11.879 30.118 -17.020 1.00 77.31 271 THR A CA 1
ATOM 2116 C C . THR A 1 271 ? -11.181 30.423 -15.691 1.00 77.31 271 THR A C 1
ATOM 2118 O O . THR A 1 271 ? -11.800 30.383 -14.627 1.00 77.31 271 THR A O 1
ATOM 2121 N N . VAL A 1 272 ? -9.901 30.802 -15.749 1.00 79.12 272 VAL A N 1
ATOM 2122 C CA . VAL A 1 272 ? -9.121 31.227 -14.577 1.00 79.12 272 VAL A CA 1
ATOM 2123 C C . VAL A 1 272 ? -9.682 32.513 -13.965 1.00 79.12 272 VAL A C 1
ATOM 2125 O O . VAL A 1 272 ? -9.799 32.608 -12.740 1.00 79.12 272 VAL A O 1
ATOM 2128 N N . GLY A 1 273 ? -10.072 33.484 -14.797 1.00 79.62 273 GLY A N 1
ATOM 2129 C CA . GLY A 1 273 ? -10.711 34.720 -14.342 1.00 79.62 273 GLY A CA 1
ATOM 2130 C C . GLY A 1 273 ? -12.024 34.457 -13.602 1.00 79.62 273 GLY A C 1
ATOM 2131 O O . GLY A 1 273 ? -12.223 34.972 -12.503 1.00 79.62 273 GLY A O 1
ATOM 2132 N N . MET A 1 274 ? -12.877 33.587 -14.149 1.00 81.12 274 MET A N 1
ATOM 2133 C CA . MET A 1 274 ? -14.147 33.206 -13.523 1.00 81.12 274 MET A CA 1
ATOM 2134 C C . MET A 1 274 ? -13.938 32.511 -12.170 1.00 81.12 274 MET A C 1
ATOM 2136 O O . MET A 1 274 ? -14.558 32.901 -11.182 1.00 81.12 274 MET A O 1
ATOM 2140 N N . ALA A 1 275 ? -13.024 31.540 -12.095 1.00 75.38 275 ALA A N 1
ATOM 2141 C CA . ALA A 1 275 ? -12.713 30.847 -10.844 1.00 75.38 275 ALA A CA 1
ATOM 2142 C C . ALA A 1 275 ? -12.148 31.806 -9.779 1.00 75.38 275 ALA A C 1
ATOM 2144 O O . ALA A 1 275 ? -12.512 31.727 -8.607 1.00 75.38 275 ALA A O 1
ATOM 2145 N N . THR A 1 276 ? -11.309 32.762 -10.192 1.00 78.50 276 THR A N 1
ATOM 2146 C CA . THR A 1 276 ? -10.753 33.796 -9.305 1.00 78.50 276 THR A CA 1
ATOM 2147 C C . THR A 1 276 ? -11.856 34.695 -8.742 1.00 78.50 276 THR A C 1
ATOM 2149 O O . THR A 1 276 ? -11.915 34.908 -7.531 1.00 78.50 276 THR A O 1
ATOM 2152 N N . LEU A 1 277 ? -12.775 35.167 -9.593 1.00 77.94 277 LEU A N 1
ATOM 2153 C CA . LEU A 1 277 ? -13.924 35.976 -9.172 1.00 77.94 277 LEU A CA 1
ATOM 2154 C C . LEU A 1 277 ? -14.836 35.212 -8.206 1.00 77.94 277 LEU A C 1
ATOM 2156 O O . LEU A 1 277 ? -15.227 35.755 -7.175 1.00 77.94 277 LEU A O 1
ATOM 2160 N N . GLN A 1 278 ? -15.122 33.942 -8.492 1.00 77.06 278 GLN A N 1
ATOM 2161 C CA . GLN A 1 278 ? -15.967 33.101 -7.645 1.00 77.06 278 GLN A CA 1
ATOM 2162 C C . GLN A 1 278 ? -15.364 32.901 -6.245 1.00 77.06 278 GLN A C 1
ATOM 2164 O O . GLN A 1 278 ? -16.083 32.971 -5.248 1.00 77.06 278 GLN A O 1
ATOM 2169 N N . VAL A 1 279 ? -14.043 32.720 -6.151 1.00 76.81 279 VAL A N 1
ATOM 2170 C CA . VAL A 1 279 ? -13.343 32.606 -4.862 1.00 76.81 279 VAL A CA 1
ATOM 2171 C C . VAL A 1 279 ? -13.325 33.942 -4.110 1.00 76.81 279 VAL A C 1
ATOM 2173 O O . VAL A 1 279 ? -13.553 33.959 -2.901 1.00 76.81 279 VAL A O 1
ATOM 2176 N N . ILE A 1 280 ? -13.125 35.072 -4.796 1.00 76.88 280 ILE A N 1
ATOM 2177 C CA . ILE A 1 280 ? -13.163 36.409 -4.172 1.00 76.88 280 ILE A CA 1
ATOM 2178 C C . ILE A 1 280 ? -14.552 36.709 -3.595 1.00 76.88 280 ILE A C 1
ATOM 2180 O O . ILE A 1 280 ? -14.650 37.189 -2.460 1.00 76.88 280 ILE A O 1
ATOM 2184 N N . VAL A 1 281 ? -15.616 36.390 -4.338 1.00 78.06 281 VAL A N 1
ATOM 2185 C CA . VAL A 1 281 ? -17.006 36.543 -3.879 1.00 78.06 281 VAL A CA 1
ATOM 2186 C C . VAL A 1 281 ? -17.289 35.636 -2.683 1.00 78.06 281 VAL A C 1
ATOM 2188 O O . VAL A 1 281 ? -17.911 36.084 -1.726 1.00 78.06 281 VAL A O 1
ATOM 2191 N N . LEU A 1 282 ? -16.782 34.401 -2.675 1.00 71.06 282 LEU A N 1
ATOM 2192 C CA . LEU A 1 282 ? -16.920 33.482 -1.539 1.00 71.06 282 LEU A CA 1
ATOM 2193 C C . LEU A 1 282 ? -16.243 34.026 -0.263 1.00 71.06 282 LEU A C 1
ATOM 2195 O O . LEU A 1 282 ? -16.796 33.905 0.831 1.00 71.06 282 LEU A O 1
ATOM 2199 N N . ILE A 1 283 ? -15.070 34.656 -0.399 1.00 69.19 283 ILE A N 1
ATOM 2200 C CA . ILE A 1 283 ? -14.340 35.273 0.722 1.00 69.19 283 ILE A CA 1
ATOM 2201 C C . ILE A 1 283 ? -15.111 36.476 1.292 1.00 69.19 283 ILE A C 1
ATOM 2203 O O . ILE A 1 283 ? -15.191 36.619 2.514 1.00 69.19 283 ILE A O 1
ATOM 2207 N N . HIS A 1 284 ? -15.676 37.330 0.432 1.00 68.19 284 HIS A N 1
ATOM 2208 C CA . HIS A 1 284 ? -16.363 38.559 0.854 1.00 68.19 284 HIS A CA 1
ATOM 2209 C C . HIS A 1 284 ? -17.818 38.317 1.290 1.00 68.19 284 HIS A C 1
ATOM 2211 O O . HIS A 1 284 ? -18.268 38.895 2.278 1.00 68.19 284 HIS A O 1
ATOM 2217 N N . GLY A 1 285 ? -18.544 37.418 0.621 1.00 62.34 285 GLY A N 1
ATOM 2218 C CA . GLY A 1 285 ? -19.942 37.090 0.922 1.00 62.34 285 GLY A CA 1
ATOM 2219 C C . GLY A 1 285 ? -20.138 36.385 2.269 1.00 62.34 285 GLY A C 1
ATOM 2220 O O . GLY A 1 285 ? -21.160 36.576 2.921 1.00 62.34 285 GLY A O 1
ATOM 2221 N N . GLY A 1 286 ? -19.133 35.643 2.752 1.00 55.62 286 GLY A N 1
ATOM 2222 C CA . GLY A 1 286 ? -19.152 35.032 4.089 1.00 55.62 286 GLY A CA 1
ATOM 2223 C C . GLY A 1 286 ? -19.035 36.026 5.257 1.00 55.62 286 GLY A C 1
ATOM 2224 O O . GLY A 1 286 ? -19.215 35.632 6.411 1.00 55.62 286 GLY A O 1
ATOM 2225 N N . SER A 1 287 ? -18.732 37.302 4.983 1.00 48.53 287 SER A N 1
ATOM 2226 C CA . SER A 1 287 ? -18.567 38.344 6.006 1.00 48.53 287 SER A CA 1
ATOM 2227 C C . SER A 1 287 ? -19.853 39.114 6.335 1.00 48.53 287 SER A C 1
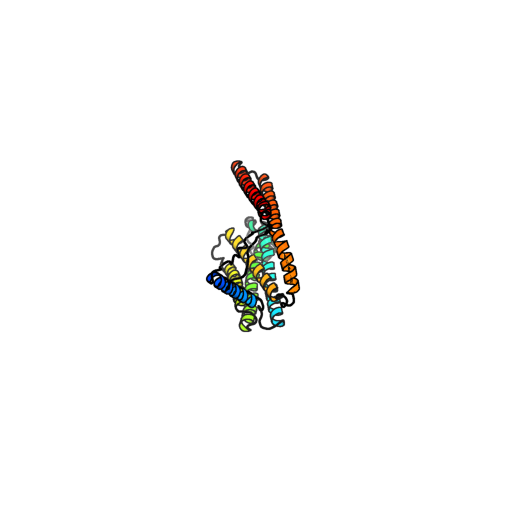ATOM 2229 O O . SER A 1 287 ? -19.872 39.803 7.347 1.00 48.53 287 SER A O 1
ATOM 2231 N N . LEU A 1 288 ? -20.909 39.009 5.520 1.00 46.59 288 LEU A N 1
ATOM 2232 C CA . LEU A 1 288 ? -22.150 39.792 5.675 1.00 46.59 288 LEU A CA 1
ATOM 2233 C C . LEU A 1 288 ? -23.244 39.085 6.501 1.00 46.59 288 LEU A C 1
ATOM 2235 O O . LEU A 1 288 ? -24.295 39.663 6.747 1.00 46.59 288 LEU A O 1
ATOM 2239 N N . HIS A 1 289 ? -23.002 37.845 6.935 1.00 47.25 289 HIS A N 1
ATOM 2240 C CA . HIS A 1 289 ? -23.968 37.010 7.665 1.00 47.25 289 HIS A CA 1
ATOM 2241 C C . HIS A 1 289 ? -23.468 36.523 9.043 1.00 47.25 289 HIS A C 1
ATOM 2243 O O . HIS A 1 289 ? -23.973 35.524 9.556 1.00 47.25 289 HIS A O 1
ATOM 2249 N N . ASN A 1 290 ? -22.483 37.196 9.653 1.00 41.97 290 ASN A N 1
ATOM 2250 C CA . ASN A 1 290 ? -22.112 36.984 11.064 1.00 41.97 290 ASN A CA 1
ATOM 2251 C C . ASN A 1 290 ? -22.347 38.243 11.889 1.00 41.97 290 ASN A C 1
ATOM 2253 O O . ASN A 1 290 ? -21.960 39.321 11.393 1.00 41.97 290 ASN A O 1
#

InterPro domains:
  IPR003780 COX15/CtaA family [PF02628] (65-232)
  IPR023754 Heme A synthase, type 2 [PTHR23289] (25-233)

Radius of gyration: 34.78 Å; Cα contacts (8 Å, |Δi|>4): 121; chains: 1; bounding box: 112×88×86 Å

Mean predicted aligned error: 19.4 Å

Secondary structure (DSSP, 8-state):
----------------------------HHHHHHHHHHHHHHHHHHHHHHTSBSS-HHHHHHHHHHHHHHHHHHHHHHHHHHHHHHTSGGGGGG-----SSPPP-SHHHHHHHHHHHHTSHHHHHHHHHHHHHHHHHHHHHHHHHHHHHHHHTT-B-HHHHHHHHHHHHHHHHHHHGGG-----HHHHHHHHHHHHHHHHHHHHHHHHHH-PPPPTTTHHHHHHHHHHHHHHHHHHHHHHHHHHHHHHHHHHHHHTTS---HHHHHHHHHHHHHHHHHHHHHHHHTTS--

Foldseek 3Di:
DDDDDDDDDDDDDDDDDDDDDDDDDDDDVVVVVVVVVVVVVVVVVVVLLLPQFDPDDVLLVVLLVLLVVLLVLLVVLLVVVVVCVVVCLVVVVPPDDPPPDDDDPDPVSVVVVVVVVCPDSVVVVVVSVVVSLVSLVVSLCSLVPVLVVCVVVVRGDPVSNVLSVVLSVLSVVLVVPPPDPDPDPVNVVVSSVSSVVSSCSSNVVSCSSNCNDPPPPCVVVVVVVVVVVVVVVLVVLVVVLVVVLVVLVVVLVVVVVDPDDVVVNVVSVVVSVVSNVVSVCVNVVVVPPD

Solvent-accessible surface area (backbone atoms only — not comparable to full-atom values): 17140 Å² total; per-residue (Å²): 133,90,88,81,87,86,82,89,86,88,84,84,88,85,84,82,93,80,89,85,83,84,84,79,83,86,75,64,70,68,61,55,52,50,49,52,50,54,48,49,55,53,45,51,57,48,56,60,58,70,48,46,48,68,66,52,71,69,50,28,51,52,53,22,53,51,30,44,52,50,24,52,53,51,50,63,52,49,53,61,56,50,52,45,62,76,64,54,60,78,67,62,80,74,74,77,69,79,68,92,63,82,76,70,89,46,72,69,50,44,50,54,51,47,58,56,42,62,73,35,73,66,42,52,53,52,48,53,54,50,49,50,53,51,52,51,55,49,47,52,53,65,48,49,54,56,49,53,50,35,56,75,70,50,35,47,32,70,70,52,47,52,51,54,50,52,46,49,51,56,54,52,50,64,74,61,63,73,86,57,91,72,87,48,71,65,58,55,49,52,50,54,52,51,51,50,52,42,31,52,51,33,42,53,49,20,46,51,49,68,55,56,79,76,73,86,78,51,59,67,55,53,54,54,46,47,55,49,44,59,54,42,57,68,43,45,60,54,50,54,44,49,54,49,50,53,50,52,51,51,52,53,58,54,56,70,78,49,100,62,60,68,70,58,53,50,53,53,50,52,52,51,50,51,55,51,50,54,49,53,47,54,64,58,60,67,61,80,80,114

pLDDT: mean 70.65, std 19.03, range [29.53, 96.19]

Nearest PDB structures (foldseek):
  8i7r-assembly1_Fl  TM=1.389E-01  e=4.884E+00  Mus musculus